Protein AF-A0A438F1E5-F1 (afdb_monomer_lite)

Radius of gyration: 22.54 Å; chains: 1; bounding box: 68×61×65 Å

Sequence (263 aa):
MQFSAGSHSQALAMKLVQLMLSTVSLDIINNEYSSELSMMVAVIAREFAVLHDALKFEALHLLSAILSSKYSAPVHDTLRIMSNDIWSTYVRVGIVAILQNRVAPAEKLQALILAESVISILGERWLLGQMNLPDAKDSVPADRCLLLVLESSRVEVAVLLNELAYLKYETSNNSSSNAEIISLKQRNLAIAFSLVEKTIKLISNVVEDEVGVVLEYLQDAKDHGQKKGDDLLASVRLIGRYAFMVSLPRTSMFLYGFTLNQD

InterPro domains:
  IPR008709 Neurochondrin [PF05536] (2-242)
  IPR008709 Neurochondrin [PTHR13109] (4-242)

Structure (mmCIF, N/CA/C/O backbone):
data_AF-A0A438F1E5-F1
#
_entry.id   AF-A0A438F1E5-F1
#
loop_
_atom_site.group_PDB
_atom_site.id
_atom_site.type_symbol
_atom_site.label_atom_id
_atom_site.label_alt_id
_atom_site.label_comp_id
_atom_site.label_asym_id
_atom_site.label_entity_id
_atom_site.label_seq_id
_atom_site.pdbx_PDB_ins_code
_atom_site.Cartn_x
_atom_site.Cartn_y
_atom_site.Cartn_z
_atom_site.occupancy
_atom_site.B_iso_or_equiv
_atom_site.auth_seq_id
_atom_site.auth_comp_id
_atom_site.auth_asym_id
_atom_site.auth_atom_id
_atom_site.pdbx_PDB_model_num
ATOM 1 N N . MET A 1 1 ? -32.374 -14.721 -16.210 1.00 33.28 1 MET A N 1
ATOM 2 C CA . MET A 1 1 ? -32.575 -13.966 -14.954 1.00 33.28 1 MET A CA 1
ATOM 3 C C . MET A 1 1 ? -31.861 -14.736 -13.843 1.00 33.28 1 MET A C 1
ATOM 5 O O . MET A 1 1 ? -32.452 -15.634 -13.271 1.00 33.28 1 MET A O 1
ATOM 9 N N . GLN A 1 2 ? -30.557 -14.511 -13.643 1.00 36.47 2 GLN A N 1
ATOM 10 C CA . GLN A 1 2 ? -29.749 -15.178 -12.605 1.00 36.47 2 GLN A CA 1
ATOM 11 C C . GLN A 1 2 ? -28.405 -14.432 -12.466 1.00 36.47 2 GLN A C 1
ATOM 13 O O . GLN A 1 2 ? -27.411 -14.805 -13.066 1.00 36.47 2 GLN A O 1
ATOM 18 N N . PHE A 1 3 ? -28.401 -13.319 -11.728 1.00 35.94 3 PHE A N 1
ATOM 19 C CA . PHE A 1 3 ? -27.197 -12.562 -11.342 1.00 35.94 3 PHE A CA 1
ATOM 20 C C . PHE A 1 3 ? -27.459 -11.890 -9.984 1.00 35.94 3 PHE A C 1
ATOM 22 O O . PHE A 1 3 ? -27.692 -10.691 -9.911 1.00 35.94 3 PHE A O 1
ATOM 29 N N . SER A 1 4 ? -27.537 -12.667 -8.898 1.00 49.38 4 SER A N 1
ATOM 30 C CA . SER A 1 4 ? -27.697 -12.086 -7.548 1.00 49.38 4 SER A CA 1
ATOM 31 C C . SER A 1 4 ? -27.099 -12.950 -6.429 1.00 49.38 4 SER A C 1
ATOM 33 O O . SER A 1 4 ? -26.534 -12.410 -5.483 1.00 49.38 4 SER A O 1
ATOM 35 N N . ALA A 1 5 ? -27.097 -14.282 -6.567 1.00 47.28 5 ALA A N 1
ATOM 36 C CA . ALA A 1 5 ? -26.560 -15.171 -5.530 1.00 47.28 5 ALA A CA 1
ATOM 37 C C . ALA A 1 5 ? -25.032 -15.050 -5.325 1.00 47.28 5 ALA A C 1
ATOM 39 O O . ALA A 1 5 ? -24.561 -15.148 -4.195 1.00 47.28 5 ALA A O 1
ATOM 40 N N . GLY A 1 6 ? -24.263 -14.791 -6.392 1.00 59.78 6 GLY A N 1
ATOM 41 C CA . GLY A 1 6 ? -22.797 -14.679 -6.319 1.00 59.78 6 GLY A CA 1
ATOM 42 C C . GLY A 1 6 ? -22.317 -13.469 -5.509 1.00 59.78 6 GLY A C 1
ATOM 43 O O . GLY A 1 6 ? -21.547 -13.631 -4.569 1.00 59.78 6 GLY A O 1
ATOM 44 N N . SER A 1 7 ? -22.851 -12.279 -5.806 1.00 66.06 7 SER 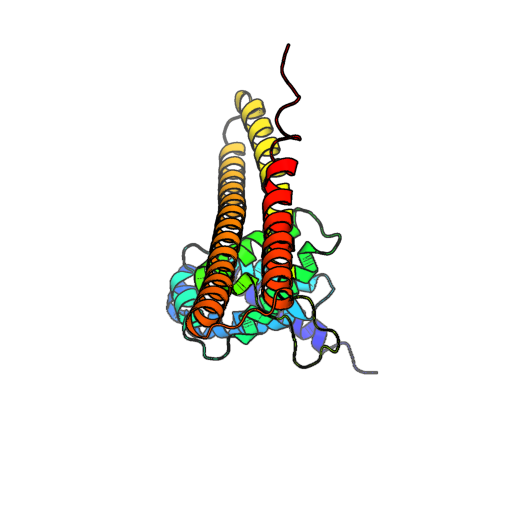A N 1
ATOM 45 C CA . SER A 1 7 ? -22.505 -11.029 -5.107 1.00 66.06 7 SER A CA 1
ATOM 46 C C . SER A 1 7 ? -22.880 -11.071 -3.619 1.00 66.06 7 SER A C 1
ATOM 48 O O . SER A 1 7 ? -22.099 -10.654 -2.765 1.00 66.06 7 SER A O 1
ATOM 50 N N . HIS A 1 8 ? -24.032 -11.661 -3.278 1.00 73.50 8 HIS A N 1
ATOM 51 C CA . HIS A 1 8 ? -24.436 -11.808 -1.879 1.00 73.50 8 HIS A CA 1
ATOM 52 C C . HIS A 1 8 ? -23.539 -12.790 -1.108 1.00 73.50 8 HIS A C 1
ATOM 54 O O . HIS A 1 8 ? -23.138 -12.511 0.020 1.00 73.50 8 HIS A O 1
ATOM 60 N N . SER A 1 9 ? -23.171 -13.916 -1.729 1.00 76.56 9 SER A N 1
ATOM 61 C CA . SER A 1 9 ? -22.261 -14.895 -1.127 1.00 76.56 9 SER A CA 1
ATOM 62 C C . SER A 1 9 ? -20.857 -14.325 -0.898 1.00 76.56 9 SER A C 1
ATOM 64 O O . SER A 1 9 ? -20.238 -14.641 0.116 1.00 76.56 9 SER A O 1
ATOM 66 N N . GLN A 1 10 ? -20.356 -13.481 -1.806 1.00 77.38 10 GLN A N 1
ATOM 67 C CA . GLN A 1 10 ? -19.065 -12.801 -1.652 1.00 77.38 10 GLN A CA 1
ATOM 68 C C . GLN A 1 10 ? -19.085 -11.809 -0.486 1.00 77.38 10 GLN A C 1
ATOM 70 O O . GLN A 1 10 ? -18.182 -11.829 0.349 1.00 77.38 10 GLN A O 1
ATOM 75 N N . ALA A 1 11 ? -20.145 -11.003 -0.376 1.00 78.00 11 ALA A N 1
ATOM 76 C CA . ALA A 1 11 ? -20.317 -10.076 0.740 1.00 78.00 11 ALA A CA 1
ATOM 77 C C . ALA A 1 11 ? -20.373 -10.808 2.093 1.00 78.00 11 ALA A C 1
ATOM 79 O O . ALA A 1 11 ? -19.742 -10.391 3.062 1.00 78.00 11 ALA A O 1
ATOM 80 N N . LEU A 1 12 ? -21.092 -11.934 2.169 1.00 80.56 12 LEU A N 1
ATOM 81 C CA . LEU A 1 12 ? -21.138 -12.759 3.380 1.00 80.56 12 LEU A CA 1
ATOM 82 C C . LEU A 1 12 ? -19.770 -13.359 3.723 1.00 80.56 12 LEU A C 1
ATOM 84 O O . LEU A 1 12 ? -19.395 -13.369 4.894 1.00 80.56 12 LEU A O 1
ATOM 88 N N . ALA A 1 13 ? -19.012 -13.813 2.722 1.00 81.62 13 ALA A N 1
ATOM 89 C CA . ALA A 1 13 ? -17.660 -14.319 2.930 1.00 81.62 13 ALA A CA 1
ATOM 90 C C . ALA A 1 13 ? -16.730 -13.225 3.476 1.00 81.62 13 ALA A C 1
ATOM 92 O O . ALA A 1 13 ? -16.061 -13.458 4.478 1.00 81.62 13 ALA A O 1
ATOM 93 N N . MET A 1 14 ? -16.734 -12.016 2.900 1.00 83.31 14 MET A N 1
ATOM 94 C CA . MET A 1 14 ? -15.928 -10.893 3.408 1.00 83.31 14 MET A CA 1
ATOM 95 C C . MET A 1 14 ? -16.291 -10.535 4.851 1.00 83.31 14 MET A C 1
ATOM 97 O O . MET A 1 14 ? -15.402 -10.376 5.688 1.00 83.31 14 MET A O 1
ATOM 101 N N . LYS A 1 15 ? -17.587 -10.504 5.179 1.00 84.56 15 LYS A N 1
ATOM 102 C CA . LYS A 1 15 ? -18.054 -10.272 6.553 1.00 84.56 15 LYS A CA 1
ATOM 103 C C . LYS A 1 15 ? -17.636 -11.378 7.515 1.00 84.56 15 LYS A C 1
ATOM 105 O O . LYS A 1 15 ? -17.295 -11.081 8.656 1.00 84.56 15 LYS A O 1
ATOM 110 N N . LEU A 1 16 ? -17.627 -12.636 7.073 1.00 82.38 16 LEU A N 1
ATOM 111 C CA . LEU A 1 16 ? -17.130 -13.748 7.881 1.00 82.38 16 LEU A CA 1
ATOM 112 C C . LEU A 1 16 ? -15.632 -13.593 8.157 1.00 82.38 16 LEU A C 1
ATOM 114 O O . LEU A 1 16 ? -15.217 -13.733 9.301 1.00 82.38 16 LEU A O 1
ATOM 118 N N . VAL A 1 17 ? -14.832 -13.241 7.146 1.00 84.06 17 VAL A N 1
ATOM 119 C CA . VAL A 1 17 ? -13.398 -12.968 7.330 1.00 84.06 17 VAL A CA 1
ATOM 120 C C . VAL A 1 17 ? -13.188 -11.816 8.308 1.00 84.06 17 VAL A C 1
ATOM 122 O O . VAL A 1 17 ? -12.406 -11.945 9.245 1.00 84.06 17 VAL A O 1
ATOM 125 N N . GLN A 1 18 ? -13.930 -10.720 8.147 1.00 84.88 18 GLN A N 1
ATOM 126 C CA . GLN A 1 18 ? -13.884 -9.585 9.067 1.00 84.88 18 GLN A CA 1
ATOM 127 C C . GLN A 1 18 ? -14.230 -9.999 10.504 1.00 84.88 18 GLN A C 1
ATOM 129 O O . GLN A 1 18 ? -13.570 -9.563 11.446 1.00 84.88 18 GLN A O 1
ATOM 134 N N . LEU A 1 19 ? -15.239 -10.858 10.673 1.00 82.31 19 LEU A N 1
ATOM 135 C CA . LEU A 1 19 ? -15.628 -11.399 11.972 1.00 82.31 19 LEU A CA 1
ATOM 136 C C . LEU A 1 19 ? -14.527 -12.285 12.566 1.00 82.31 19 LEU A C 1
ATOM 138 O O . LEU A 1 19 ? -14.225 -12.158 13.746 1.00 82.31 19 LEU A O 1
ATOM 142 N N . MET A 1 20 ? -13.890 -13.152 11.777 1.00 82.00 20 M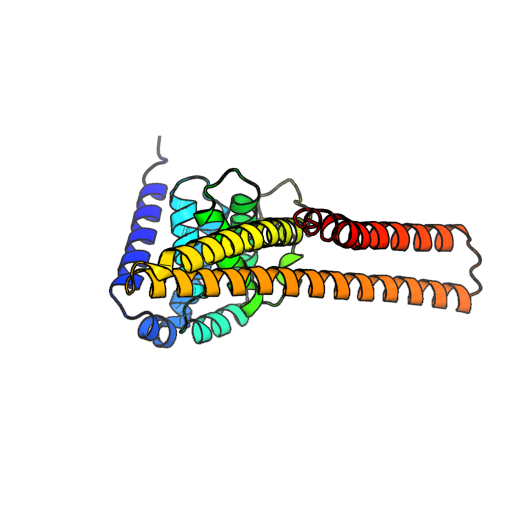ET A N 1
ATOM 143 C CA . MET A 1 20 ? -12.778 -13.975 12.267 1.00 82.00 20 MET A CA 1
ATOM 144 C C . MET A 1 20 ? -11.601 -13.112 12.729 1.00 82.00 20 MET A C 1
ATOM 146 O O . MET A 1 20 ? -11.063 -13.345 13.806 1.00 82.00 20 MET A O 1
ATOM 150 N N . LEU A 1 21 ? -11.246 -12.080 11.958 1.00 80.44 21 LEU A N 1
ATOM 151 C CA . LEU A 1 21 ? -10.150 -11.165 12.293 1.00 80.44 21 LEU A CA 1
ATOM 152 C C . LEU A 1 21 ? -10.444 -10.297 13.527 1.00 80.44 21 LEU A C 1
ATOM 154 O O . LEU A 1 21 ? -9.509 -9.834 14.175 1.00 80.44 21 LEU A O 1
ATOM 158 N N . SER A 1 22 ? -11.719 -10.052 13.846 1.00 80.44 22 SER A N 1
ATOM 159 C CA . SER A 1 22 ? -12.113 -9.282 15.032 1.00 80.44 22 SER A CA 1
ATOM 160 C C . SER A 1 22 ? -12.324 -10.140 16.282 1.00 80.44 22 SER A C 1
ATOM 162 O O . SER A 1 22 ? -12.257 -9.617 17.393 1.00 80.44 22 SER A O 1
ATOM 164 N N . THR A 1 23 ? -12.576 -11.442 16.118 1.00 73.50 23 THR A N 1
ATOM 165 C CA . THR A 1 23 ? -12.886 -12.370 17.220 1.00 73.50 23 THR A CA 1
ATOM 166 C C . THR A 1 23 ? -11.693 -13.210 17.656 1.00 73.50 23 THR A C 1
ATOM 168 O O . THR A 1 23 ? -11.562 -13.515 18.841 1.00 73.50 23 THR A O 1
ATOM 171 N N . VAL A 1 24 ? -10.814 -13.576 16.726 1.00 74.75 24 VAL A N 1
ATOM 172 C CA . VAL A 1 24 ? -9.603 -14.352 16.997 1.00 74.75 24 VAL A CA 1
ATOM 173 C C . VAL A 1 24 ? -8.403 -13.410 16.977 1.00 74.75 24 VAL A C 1
ATOM 175 O O . VAL A 1 24 ? -8.325 -12.498 16.156 1.00 74.75 24 VAL A O 1
ATOM 178 N N . SER A 1 25 ? -7.448 -13.618 17.889 1.00 78.19 25 SER A N 1
ATOM 179 C CA . SER A 1 25 ? -6.226 -12.811 17.922 1.00 78.19 25 SER A CA 1
ATOM 180 C C . SER A 1 25 ? -5.483 -12.916 16.591 1.00 78.19 25 SER A C 1
ATOM 182 O O . SER A 1 25 ? -5.095 -14.008 16.171 1.00 78.19 25 SER A O 1
ATOM 184 N N . LEU A 1 26 ? -5.234 -11.768 15.959 1.00 76.75 26 LEU A N 1
ATOM 185 C CA . LEU A 1 26 ? -4.492 -11.687 14.701 1.00 76.75 26 LEU A CA 1
ATOM 186 C C . LEU A 1 26 ? -3.064 -12.245 14.824 1.00 76.75 26 LEU A C 1
ATOM 188 O O . LEU A 1 26 ? -2.502 -12.704 13.839 1.00 76.75 26 LEU A O 1
ATOM 192 N N . ASP A 1 27 ? -2.503 -12.249 16.035 1.00 79.19 27 ASP A N 1
ATOM 193 C CA . ASP A 1 27 ? -1.227 -12.898 16.356 1.00 79.19 27 ASP A CA 1
ATOM 194 C C . ASP A 1 27 ? -1.295 -14.423 16.172 1.00 79.19 27 ASP A C 1
ATOM 196 O O . ASP A 1 27 ? -0.427 -15.017 15.541 1.00 79.19 27 ASP A O 1
ATOM 200 N N . ILE A 1 28 ? -2.368 -15.056 16.655 1.00 77.62 28 ILE A N 1
ATOM 201 C CA . ILE A 1 28 ? -2.571 -16.506 16.523 1.00 77.62 28 ILE A CA 1
ATOM 202 C C . ILE A 1 28 ? -2.800 -16.855 15.052 1.00 77.62 28 ILE A C 1
ATOM 204 O O . ILE A 1 28 ? -2.144 -17.746 14.522 1.00 77.62 28 ILE A O 1
ATOM 208 N N . ILE A 1 29 ? -3.673 -16.108 14.365 1.00 78.94 29 ILE A N 1
ATOM 209 C CA . ILE A 1 29 ? -3.975 -16.357 12.948 1.00 78.94 29 ILE A CA 1
ATOM 210 C C . ILE A 1 29 ? -2.714 -16.216 12.090 1.00 78.94 29 ILE A C 1
ATOM 212 O O . ILE A 1 29 ? -2.426 -17.095 11.280 1.00 78.94 29 ILE A O 1
ATOM 216 N N . ASN A 1 30 ? -1.956 -15.131 12.265 1.00 78.81 30 ASN A N 1
ATOM 217 C CA . ASN A 1 30 ? -0.788 -14.878 11.431 1.00 78.81 30 ASN A CA 1
ATOM 218 C C . ASN A 1 30 ? 0.339 -15.882 11.670 1.00 78.81 30 ASN A C 1
ATOM 220 O O . ASN A 1 30 ? 1.079 -16.143 10.732 1.00 78.81 30 ASN A O 1
ATOM 224 N N . ASN A 1 31 ? 0.492 -16.427 12.880 1.00 80.88 31 ASN A N 1
ATOM 225 C CA . ASN A 1 31 ? 1.555 -17.390 13.172 1.00 80.88 31 ASN A CA 1
ATOM 226 C C . ASN A 1 31 ? 1.159 -18.833 12.828 1.00 80.88 31 ASN A C 1
ATOM 228 O O . ASN A 1 31 ? 1.967 -19.559 12.255 1.00 80.88 31 ASN A O 1
ATOM 232 N N . GLU A 1 32 ? -0.061 -19.257 13.163 1.00 84.81 32 GLU A N 1
ATOM 233 C CA . GLU A 1 32 ? -0.488 -20.656 13.007 1.00 84.81 32 GLU A CA 1
ATOM 234 C C . GLU A 1 32 ? -1.107 -20.954 11.634 1.00 84.81 32 GLU A C 1
ATOM 236 O O . GLU A 1 32 ? -1.004 -22.080 11.155 1.00 84.81 32 GLU A O 1
ATOM 241 N N . TYR A 1 33 ? -1.712 -19.953 10.986 1.00 85.06 33 TYR A N 1
ATOM 242 C CA . TYR A 1 33 ? -2.490 -20.109 9.748 1.00 85.06 33 TYR A CA 1
ATOM 243 C C . TYR A 1 33 ? -2.024 -19.141 8.647 1.00 85.06 33 TYR A C 1
ATOM 245 O O . TYR A 1 33 ? -2.817 -18.643 7.841 1.00 85.06 33 TYR A O 1
ATOM 253 N N . SER A 1 34 ? -0.723 -18.827 8.617 1.00 86.94 34 SER A N 1
ATOM 254 C CA . SER A 1 34 ? -0.125 -17.873 7.668 1.00 86.94 34 SER A CA 1
ATOM 255 C C . SER A 1 34 ? -0.352 -18.259 6.203 1.00 86.94 34 SER A C 1
ATOM 257 O O . SER A 1 34 ? -0.573 -17.387 5.358 1.00 86.94 34 SER A O 1
ATOM 259 N N . SER A 1 35 ? -0.328 -19.560 5.901 1.00 89.06 35 SER A N 1
ATOM 260 C CA . SER A 1 35 ? -0.551 -20.120 4.565 1.00 89.06 35 SER A CA 1
ATOM 261 C C . SER A 1 35 ? -1.983 -19.888 4.092 1.00 89.06 35 SER A C 1
ATOM 263 O O . SER A 1 35 ? -2.215 -19.309 3.028 1.00 89.06 35 SER A O 1
ATOM 265 N N . GLU A 1 36 ? -2.957 -20.259 4.920 1.00 89.25 36 GLU A N 1
ATOM 266 C CA . GLU A 1 36 ? -4.379 -20.070 4.664 1.00 89.25 36 GLU A CA 1
ATOM 267 C C . GLU A 1 36 ? -4.710 -18.589 4.519 1.00 89.25 36 GLU A C 1
ATOM 269 O O . GLU A 1 36 ? -5.391 -18.194 3.568 1.00 89.25 36 GLU A O 1
ATOM 274 N N . LEU A 1 37 ? -4.163 -17.748 5.400 1.00 88.81 37 LEU A N 1
ATOM 275 C CA . LEU A 1 37 ? -4.378 -16.312 5.324 1.00 88.81 37 LEU A CA 1
ATOM 276 C C . LEU A 1 37 ? -3.753 -15.703 4.062 1.00 88.81 37 LEU A C 1
ATOM 278 O O . LEU A 1 37 ? -4.362 -14.832 3.444 1.00 88.81 37 LEU A O 1
ATOM 282 N N . SER A 1 38 ? -2.592 -16.190 3.615 1.00 91.12 38 SER A N 1
ATOM 283 C CA . SER A 1 38 ? -1.969 -15.756 2.354 1.00 91.12 38 SER A CA 1
ATOM 284 C C . SER A 1 38 ? -2.819 -16.133 1.135 1.00 91.12 38 SER A C 1
ATOM 286 O O . SER A 1 38 ? -2.994 -15.322 0.221 1.00 91.12 38 SER A O 1
ATOM 288 N N . MET A 1 39 ? -3.436 -17.321 1.138 1.00 89.56 39 MET A N 1
ATOM 289 C CA . MET A 1 39 ? -4.410 -17.703 0.106 1.00 89.56 39 MET A CA 1
ATOM 290 C C . MET A 1 39 ? -5.641 -16.790 0.126 1.00 89.56 39 MET A C 1
ATOM 292 O O . MET A 1 39 ? -6.118 -16.366 -0.929 1.00 89.56 39 MET A O 1
ATOM 296 N N . MET A 1 40 ? -6.136 -16.432 1.314 1.00 90.56 40 MET A N 1
ATOM 297 C CA . MET A 1 40 ? -7.241 -15.481 1.453 1.00 90.56 40 MET A CA 1
ATOM 298 C C . MET A 1 40 ? -6.862 -14.094 0.928 1.00 90.56 40 MET A C 1
ATOM 300 O O . MET A 1 40 ? -7.650 -13.503 0.193 1.00 90.56 40 MET A O 1
ATOM 304 N N . VAL A 1 41 ? -5.652 -13.601 1.218 1.00 92.56 41 VAL A N 1
ATOM 305 C CA . VAL A 1 41 ? -5.127 -12.342 0.660 1.00 92.56 41 VAL A CA 1
ATOM 306 C C . VAL A 1 41 ? -5.176 -12.367 -0.866 1.00 92.56 41 VAL A C 1
ATOM 308 O O . VAL A 1 41 ? -5.654 -11.408 -1.467 1.00 92.56 41 VAL A O 1
ATOM 311 N N . ALA A 1 42 ? -4.770 -13.467 -1.507 1.00 92.31 42 ALA A N 1
ATOM 312 C CA . ALA A 1 42 ? -4.822 -13.586 -2.963 1.00 92.31 42 ALA A CA 1
ATOM 313 C C . ALA A 1 42 ? -6.253 -13.505 -3.524 1.00 92.31 42 ALA A C 1
ATOM 315 O O . ALA A 1 42 ? -6.492 -12.851 -4.544 1.00 92.31 42 ALA A O 1
ATOM 316 N N . VAL A 1 43 ? -7.218 -14.134 -2.847 1.00 91.56 43 VAL A N 1
ATOM 317 C CA . VAL A 1 43 ? -8.634 -14.085 -3.239 1.00 91.56 43 VAL A CA 1
ATOM 318 C C . VAL A 1 43 ? -9.214 -12.685 -3.033 1.00 91.56 43 VAL A C 1
ATOM 320 O O . VAL A 1 43 ? -9.842 -12.154 -3.947 1.00 91.56 43 VAL A O 1
ATOM 323 N N . ILE A 1 44 ? -8.972 -12.062 -1.877 1.00 93.56 44 ILE A N 1
ATOM 324 C CA . ILE A 1 44 ? -9.465 -10.713 -1.567 1.00 93.56 44 ILE A CA 1
ATOM 325 C C . ILE A 1 44 ? -8.829 -9.685 -2.510 1.00 93.56 44 ILE A C 1
ATOM 327 O O . ILE A 1 44 ? -9.525 -8.793 -2.982 1.00 93.56 44 ILE A O 1
ATOM 331 N N . ALA A 1 45 ? -7.546 -9.832 -2.852 1.00 94.94 45 ALA A N 1
ATOM 332 C CA . ALA A 1 45 ? -6.865 -8.979 -3.822 1.00 94.94 45 ALA A CA 1
ATOM 333 C C . ALA A 1 45 ? -7.567 -8.996 -5.184 1.00 94.94 45 ALA A C 1
ATOM 335 O O . ALA A 1 45 ? -7.832 -7.935 -5.750 1.00 94.94 45 ALA A O 1
ATOM 336 N N . ARG A 1 46 ? -7.929 -10.183 -5.688 1.00 93.06 46 ARG A N 1
ATOM 337 C CA . ARG A 1 46 ? -8.682 -10.315 -6.943 1.00 93.06 46 ARG A CA 1
ATOM 338 C C . ARG A 1 46 ? -10.015 -9.569 -6.881 1.00 93.06 46 ARG A C 1
ATOM 340 O O . ARG A 1 46 ? -10.319 -8.798 -7.787 1.00 93.06 46 ARG A O 1
ATOM 347 N N . GLU A 1 47 ? -10.789 -9.766 -5.815 1.00 91.31 47 GLU A N 1
ATOM 348 C CA . GLU A 1 47 ? -12.062 -9.054 -5.632 1.00 91.31 47 GLU A CA 1
ATOM 349 C C . GLU A 1 47 ? -11.841 -7.538 -5.536 1.00 91.31 47 GLU A C 1
ATOM 351 O O . GLU A 1 47 ? -12.536 -6.762 -6.187 1.00 91.31 47 GLU A O 1
ATOM 356 N N . PHE A 1 48 ? -10.809 -7.102 -4.812 1.00 94.88 48 PHE A N 1
ATOM 357 C CA . PHE A 1 48 ? -10.433 -5.696 -4.709 1.00 94.88 48 PHE A CA 1
ATOM 358 C C . PHE A 1 48 ? -10.099 -5.074 -6.071 1.00 94.88 48 PHE A C 1
ATOM 360 O O . PHE A 1 48 ? -10.427 -3.911 -6.303 1.00 94.88 48 PHE A O 1
ATOM 367 N N . ALA A 1 49 ? -9.505 -5.822 -7.002 1.00 92.75 49 ALA A N 1
ATOM 368 C CA . ALA A 1 49 ? -9.266 -5.338 -8.359 1.00 92.75 49 ALA A CA 1
ATOM 369 C C . ALA A 1 49 ? -10.567 -5.172 -9.163 1.00 92.75 49 ALA A C 1
ATOM 371 O O . ALA A 1 49 ? -10.741 -4.143 -9.817 1.00 92.75 49 ALA A O 1
ATOM 372 N N . VAL A 1 50 ? -11.474 -6.153 -9.086 1.00 90.00 50 VAL A N 1
ATOM 373 C CA . VAL A 1 50 ? -12.662 -6.276 -9.955 1.00 90.00 50 VAL A CA 1
ATOM 374 C C . VAL A 1 50 ? -13.861 -5.453 -9.471 1.00 90.00 50 VAL A C 1
ATOM 376 O O . VAL A 1 50 ? -14.632 -4.950 -10.284 1.00 90.00 50 VAL A O 1
ATOM 379 N N . LEU A 1 51 ? -14.043 -5.304 -8.158 1.00 89.38 51 LEU A N 1
ATOM 380 C CA . LEU A 1 51 ? -15.209 -4.622 -7.593 1.00 89.38 51 LEU A CA 1
ATOM 381 C C . LEU A 1 51 ? -15.170 -3.108 -7.848 1.00 89.38 51 LEU A C 1
ATOM 383 O O . LEU A 1 51 ? -14.107 -2.484 -7.855 1.00 89.38 51 LEU A O 1
ATOM 387 N N . HIS A 1 52 ? -16.346 -2.500 -8.001 1.00 86.69 52 HIS A N 1
ATOM 388 C CA . HIS A 1 52 ? -16.524 -1.053 -8.200 1.00 86.69 52 HIS A CA 1
ATOM 389 C C . HIS A 1 52 ? -17.581 -0.441 -7.262 1.00 86.69 52 HIS A C 1
ATOM 391 O O . HIS A 1 52 ? -17.997 0.698 -7.459 1.00 86.69 52 HIS A O 1
ATOM 397 N N . ASP A 1 53 ? -18.017 -1.192 -6.252 1.00 88.12 53 ASP A N 1
ATOM 398 C CA . ASP A 1 53 ? -19.040 -0.810 -5.281 1.00 88.12 53 ASP A CA 1
ATOM 399 C C . ASP A 1 53 ? -18.461 -0.723 -3.854 1.00 88.12 53 ASP A C 1
ATOM 401 O O . ASP A 1 53 ? -17.243 -0.691 -3.656 1.00 88.12 53 ASP A O 1
ATOM 405 N N . ALA A 1 54 ? -19.338 -0.676 -2.846 1.00 87.69 54 ALA A N 1
ATOM 406 C CA . ALA A 1 54 ? -18.945 -0.588 -1.442 1.00 87.69 54 ALA A CA 1
ATOM 407 C C . ALA A 1 54 ? -18.043 -1.751 -0.982 1.00 87.69 54 ALA A C 1
ATOM 409 O O . ALA A 1 54 ? -17.173 -1.547 -0.134 1.00 87.69 54 ALA A O 1
ATOM 410 N N . LEU A 1 55 ? -18.190 -2.942 -1.575 1.00 88.75 55 LEU A N 1
ATOM 411 C CA . LEU A 1 55 ? -17.395 -4.119 -1.219 1.00 88.75 55 LEU A CA 1
ATOM 412 C C . LEU A 1 55 ? -15.921 -3.950 -1.611 1.00 88.75 55 LEU A C 1
ATOM 414 O O . LEU A 1 55 ? -15.048 -4.571 -1.008 1.00 88.75 55 LEU A O 1
ATOM 418 N N . LYS A 1 56 ? -15.608 -3.062 -2.566 1.00 93.81 56 LYS A N 1
ATOM 419 C CA . LYS A 1 56 ? -14.218 -2.705 -2.883 1.00 93.81 56 LYS A CA 1
ATOM 420 C C . LYS A 1 56 ? -13.512 -2.088 -1.671 1.00 93.81 56 LYS A C 1
ATOM 422 O O . LYS A 1 56 ? -12.349 -2.399 -1.425 1.00 93.81 56 LYS A O 1
ATOM 427 N N . PHE A 1 57 ? -14.206 -1.235 -0.915 1.00 94.56 57 PHE A N 1
ATOM 428 C CA . PHE A 1 57 ? -13.647 -0.619 0.290 1.00 94.56 57 PHE A CA 1
ATOM 429 C C . PHE A 1 57 ? -13.534 -1.637 1.426 1.00 94.56 57 PHE A C 1
ATOM 431 O O . PHE A 1 57 ? -12.526 -1.656 2.121 1.00 94.56 57 PHE A O 1
ATOM 438 N N . GLU A 1 58 ? -14.496 -2.553 1.572 1.00 92.31 58 GLU A N 1
ATOM 439 C CA . GLU A 1 58 ? -14.371 -3.661 2.532 1.00 92.31 58 GLU A CA 1
ATOM 440 C C . GLU A 1 58 ? -13.133 -4.524 2.234 1.00 92.31 58 GLU A C 1
ATOM 442 O O . GLU A 1 58 ? -12.344 -4.817 3.134 1.00 92.31 58 GLU A O 1
ATOM 447 N N . ALA A 1 59 ? -12.903 -4.858 0.960 1.00 95.12 59 ALA A N 1
ATOM 448 C CA . ALA A 1 59 ? -11.715 -5.588 0.531 1.00 95.12 59 ALA A CA 1
ATOM 449 C C . ALA A 1 59 ? -10.416 -4.804 0.802 1.00 95.12 59 ALA A C 1
ATOM 451 O O . ALA A 1 59 ? -9.450 -5.384 1.298 1.00 95.12 59 ALA A O 1
ATOM 452 N N . LEU A 1 60 ? -10.402 -3.490 0.540 1.00 97.06 60 LEU A N 1
ATOM 453 C CA . LEU A 1 60 ? -9.284 -2.601 0.878 1.00 97.06 60 LEU A CA 1
ATOM 454 C C . LEU A 1 60 ? -8.964 -2.650 2.378 1.00 97.06 60 LEU A C 1
ATOM 456 O O . LEU A 1 60 ? -7.816 -2.876 2.759 1.00 97.06 60 LEU A O 1
ATOM 460 N N . HIS A 1 61 ? -9.977 -2.476 3.228 1.00 95.00 61 HIS A N 1
ATOM 461 C CA . HIS A 1 61 ? -9.811 -2.472 4.681 1.00 95.00 61 HIS A CA 1
ATOM 462 C C . HIS A 1 61 ? -9.301 -3.816 5.204 1.00 95.00 61 HIS A C 1
ATOM 464 O O . HIS A 1 61 ? -8.391 -3.830 6.033 1.00 95.00 61 HIS A O 1
ATOM 470 N N . LEU A 1 62 ? -9.819 -4.935 4.688 1.00 93.94 62 LEU A N 1
ATOM 471 C CA . LEU A 1 62 ? -9.354 -6.279 5.047 1.00 93.94 62 LEU A CA 1
ATOM 472 C C . LEU A 1 62 ? -7.892 -6.509 4.656 1.00 93.94 62 LEU A C 1
ATOM 474 O O . LEU A 1 62 ? -7.102 -6.962 5.485 1.00 93.94 62 LEU A O 1
ATOM 478 N N . LEU A 1 63 ? -7.518 -6.168 3.420 1.00 96.25 63 LEU A N 1
ATOM 479 C CA . LEU A 1 63 ? -6.138 -6.303 2.949 1.00 96.25 63 LEU A CA 1
ATOM 480 C C . LEU A 1 63 ? -5.183 -5.471 3.805 1.00 96.25 63 LEU A C 1
ATOM 482 O O . LEU A 1 63 ? -4.166 -5.986 4.268 1.00 96.25 63 LEU A O 1
ATOM 486 N N . SER A 1 64 ? -5.527 -4.212 4.076 1.00 94.81 64 SER A N 1
ATOM 487 C CA . SER A 1 64 ? -4.711 -3.352 4.928 1.00 94.81 64 SER A CA 1
ATOM 488 C C . SER A 1 64 ? -4.620 -3.875 6.358 1.00 94.81 64 SER A C 1
ATOM 490 O O . SER A 1 64 ? -3.536 -3.856 6.934 1.00 94.81 64 SER A O 1
ATOM 492 N N . ALA A 1 65 ? -5.713 -4.375 6.940 1.00 91.19 65 ALA A N 1
ATOM 493 C CA . ALA A 1 65 ? -5.709 -4.917 8.298 1.00 91.19 65 ALA A CA 1
ATOM 494 C C . ALA A 1 65 ? -4.783 -6.136 8.428 1.00 91.19 65 ALA A C 1
ATOM 496 O O . ALA A 1 65 ? -4.025 -6.234 9.393 1.00 91.19 65 ALA A O 1
ATOM 497 N N . ILE A 1 66 ? -4.804 -7.037 7.441 1.00 91.50 66 ILE A N 1
ATOM 498 C CA . ILE A 1 66 ? -3.949 -8.227 7.425 1.00 91.50 66 ILE A CA 1
ATOM 499 C C . ILE A 1 66 ? -2.480 -7.830 7.216 1.00 91.50 66 ILE A C 1
ATOM 501 O O . ILE A 1 66 ? -1.606 -8.255 7.973 1.00 91.50 66 ILE A O 1
ATOM 505 N N . LEU A 1 67 ? -2.201 -6.997 6.207 1.00 93.69 67 LEU A N 1
ATOM 506 C CA . LEU A 1 67 ? -0.836 -6.752 5.737 1.00 93.69 67 LEU A CA 1
ATOM 507 C C . LEU A 1 67 ? -0.077 -5.668 6.511 1.00 93.69 67 LEU A C 1
ATOM 509 O O . LEU A 1 67 ? 1.148 -5.726 6.528 1.00 93.69 67 LEU A O 1
ATOM 513 N N . SER A 1 68 ? -0.763 -4.725 7.164 1.00 91.38 68 SER A N 1
ATOM 514 C CA . SER A 1 68 ? -0.130 -3.653 7.963 1.00 91.38 68 SER A CA 1
ATOM 515 C C . SER A 1 68 ? -0.093 -3.942 9.475 1.00 91.38 68 SER A C 1
ATOM 517 O O . SER A 1 68 ? 0.316 -3.099 10.288 1.00 91.38 68 SER A O 1
ATOM 519 N N . SER A 1 69 ? -0.547 -5.136 9.866 1.00 87.62 69 SER A N 1
ATOM 520 C CA . SER A 1 69 ? -0.526 -5.614 11.247 1.00 87.62 69 SER A CA 1
ATOM 521 C C . SER A 1 69 ? 0.900 -5.756 11.774 1.00 87.62 69 SER A C 1
ATOM 523 O O . SER A 1 69 ? 1.805 -6.179 11.068 1.00 87.62 69 SER A O 1
ATOM 525 N N . LYS A 1 70 ? 1.094 -5.508 13.073 1.00 85.38 70 LYS A N 1
ATOM 526 C CA . LYS A 1 70 ? 2.383 -5.747 13.748 1.00 85.38 70 LYS A CA 1
ATOM 527 C C . LYS A 1 70 ? 2.818 -7.222 13.754 1.00 85.38 70 LYS A C 1
ATOM 529 O O . LYS A 1 70 ? 3.979 -7.504 14.017 1.00 85.38 70 LYS A O 1
ATOM 534 N N . TYR A 1 71 ? 1.895 -8.142 13.475 1.00 85.00 71 TYR A N 1
ATOM 535 C CA . TYR A 1 71 ? 2.137 -9.586 13.429 1.00 85.00 71 TYR A CA 1
ATOM 536 C C . TYR A 1 71 ? 2.217 -10.125 11.997 1.00 85.00 71 TYR A C 1
ATOM 538 O O . TYR A 1 71 ? 2.104 -11.325 11.796 1.00 85.00 71 TYR A O 1
ATOM 546 N N . SER A 1 72 ? 2.300 -9.272 10.974 1.00 89.00 72 SER A N 1
ATOM 547 C CA . SER A 1 72 ? 2.155 -9.700 9.576 1.00 89.00 72 SER A CA 1
ATOM 548 C C . SER A 1 72 ? 3.373 -10.438 9.008 1.00 89.00 72 SER A C 1
ATOM 550 O O . SER A 1 72 ? 3.281 -10.971 7.906 1.00 89.00 72 SER A O 1
ATOM 552 N N . ALA A 1 73 ? 4.500 -10.489 9.728 1.00 92.12 73 ALA A N 1
ATOM 553 C CA . ALA A 1 73 ? 5.761 -11.038 9.222 1.00 92.12 73 ALA A CA 1
ATOM 554 C C . ALA A 1 73 ? 5.650 -12.470 8.646 1.00 92.12 73 ALA A C 1
ATOM 556 O O . ALA A 1 73 ? 6.090 -12.666 7.513 1.00 92.12 73 ALA A O 1
ATOM 557 N N . PRO A 1 74 ? 4.993 -13.451 9.302 1.00 92.12 74 PRO A N 1
ATOM 558 C CA . PRO A 1 74 ? 4.886 -14.800 8.734 1.00 92.12 74 PRO A CA 1
ATOM 559 C C . PRO A 1 74 ? 4.053 -14.843 7.442 1.00 92.12 74 PRO A C 1
ATOM 561 O O . PRO A 1 74 ? 4.336 -15.612 6.521 1.00 92.12 74 PRO A O 1
ATOM 564 N N . VAL A 1 75 ? 3.029 -13.990 7.352 1.00 91.56 75 VAL A N 1
ATOM 565 C CA . VAL A 1 75 ? 2.190 -13.839 6.154 1.00 91.56 75 VAL A CA 1
ATOM 566 C C . VAL A 1 75 ? 2.997 -13.186 5.034 1.00 91.56 75 VAL A C 1
ATOM 568 O O . VAL A 1 75 ? 2.933 -13.627 3.893 1.00 91.56 75 VAL A O 1
ATOM 571 N N . HIS A 1 76 ? 3.808 -12.171 5.350 1.00 93.38 76 HIS A N 1
ATOM 572 C CA . HIS A 1 76 ? 4.704 -11.520 4.390 1.00 93.38 76 HIS A CA 1
ATOM 573 C C . HIS A 1 76 ? 5.711 -12.505 3.797 1.00 93.38 76 HIS A C 1
ATOM 575 O O . HIS A 1 76 ? 5.892 -12.531 2.580 1.00 93.38 76 HIS A O 1
ATOM 581 N N . ASP A 1 77 ? 6.329 -13.336 4.635 1.00 92.50 77 ASP A N 1
ATOM 582 C CA . ASP A 1 77 ? 7.288 -14.344 4.182 1.00 92.50 77 ASP A CA 1
ATOM 583 C C . ASP A 1 77 ? 6.622 -15.389 3.284 1.00 92.50 77 ASP A C 1
ATOM 585 O O . ASP A 1 77 ? 7.152 -15.734 2.226 1.00 92.50 77 ASP A O 1
ATOM 589 N N . THR A 1 78 ? 5.413 -15.819 3.643 1.00 92.38 78 THR A N 1
ATOM 590 C CA . THR A 1 78 ? 4.628 -16.755 2.831 1.00 92.38 78 THR A CA 1
ATOM 591 C C . THR A 1 78 ? 4.245 -16.148 1.478 1.00 92.38 78 THR A C 1
ATOM 593 O O . THR A 1 78 ? 4.442 -16.777 0.436 1.00 92.38 78 THR A O 1
ATOM 596 N N . LEU A 1 79 ? 3.769 -14.898 1.464 1.00 92.00 79 LEU A N 1
ATOM 597 C CA . LEU A 1 79 ? 3.423 -14.171 0.239 1.00 92.00 79 LEU A CA 1
ATOM 598 C C . LEU A 1 79 ? 4.631 -13.939 -0.677 1.00 92.00 79 LEU A C 1
ATOM 600 O O . LEU A 1 79 ? 4.460 -13.914 -1.895 1.00 92.00 79 LEU A O 1
ATOM 604 N N . ARG A 1 80 ? 5.840 -13.795 -0.117 1.00 91.12 80 ARG A N 1
ATOM 605 C CA . ARG A 1 80 ? 7.085 -13.632 -0.886 1.00 91.12 80 ARG A CA 1
ATOM 606 C C . ARG A 1 80 ? 7.499 -14.916 -1.610 1.00 91.12 80 ARG A C 1
ATOM 608 O O . ARG A 1 80 ? 8.091 -14.845 -2.682 1.00 91.12 80 ARG A O 1
ATOM 615 N N . ILE A 1 81 ? 7.204 -16.078 -1.026 1.00 89.06 81 ILE A N 1
ATOM 616 C CA . ILE A 1 81 ? 7.542 -17.399 -1.589 1.00 89.06 81 ILE A CA 1
ATOM 617 C C . ILE A 1 81 ? 6.448 -17.894 -2.549 1.00 89.06 81 ILE A C 1
ATOM 619 O O . ILE A 1 81 ? 6.689 -18.764 -3.386 1.00 89.06 81 ILE A O 1
ATOM 623 N N . MET A 1 82 ? 5.239 -17.340 -2.448 1.00 83.50 82 MET A N 1
ATOM 624 C CA . MET A 1 82 ? 4.103 -17.717 -3.279 1.00 83.50 82 MET A CA 1
ATOM 625 C C . MET A 1 82 ? 4.427 -17.545 -4.772 1.00 83.50 82 MET A C 1
ATOM 627 O O . MET A 1 82 ? 4.681 -16.446 -5.252 1.00 83.50 82 MET A O 1
ATOM 631 N N . SER A 1 83 ? 4.365 -18.644 -5.527 1.00 60.59 83 SER A N 1
ATOM 632 C CA . SER A 1 83 ? 4.804 -18.720 -6.930 1.00 60.59 83 SER A CA 1
ATOM 633 C C . SER A 1 83 ? 3.943 -17.931 -7.926 1.00 60.59 83 SER A C 1
ATOM 635 O O . SER A 1 83 ? 4.263 -17.890 -9.110 1.00 60.59 83 SER A O 1
ATOM 637 N N . ASN A 1 84 ? 2.825 -17.361 -7.473 1.00 66.88 84 ASN A N 1
ATOM 638 C CA . ASN A 1 84 ? 1.881 -16.619 -8.293 1.00 66.88 84 ASN A CA 1
ATOM 639 C C . ASN A 1 84 ? 1.733 -15.192 -7.745 1.00 66.88 84 ASN A C 1
ATOM 641 O O . ASN A 1 84 ? 0.853 -14.917 -6.928 1.00 66.88 84 ASN A O 1
ATOM 645 N N . ASP A 1 85 ? 2.598 -14.286 -8.198 1.00 73.56 85 ASP A N 1
ATOM 646 C CA . ASP A 1 85 ? 2.631 -12.871 -7.809 1.00 73.56 85 ASP A CA 1
ATOM 647 C C . ASP A 1 85 ? 1.464 -12.047 -8.385 1.00 73.56 85 ASP A C 1
ATOM 649 O O . ASP A 1 85 ? 1.354 -10.849 -8.105 1.00 73.56 85 ASP A O 1
ATOM 653 N N . ILE A 1 86 ? 0.542 -12.679 -9.128 1.00 87.06 86 ILE A N 1
ATOM 654 C CA . ILE A 1 86 ? -0.650 -12.037 -9.702 1.00 87.06 86 ILE A CA 1
ATOM 655 C C . ILE A 1 86 ? -1.487 -11.345 -8.616 1.00 87.06 86 ILE A C 1
ATOM 657 O O . ILE A 1 86 ? -2.079 -10.298 -8.885 1.00 87.06 86 ILE A O 1
ATOM 661 N N . TRP A 1 87 ? -1.503 -11.861 -7.377 1.00 92.38 87 TRP A N 1
ATOM 662 C CA . TRP A 1 87 ? -2.177 -11.191 -6.256 1.00 92.38 87 TRP A CA 1
ATOM 663 C C . TRP A 1 87 ? -1.706 -9.740 -6.096 1.00 92.38 87 TRP A C 1
ATOM 665 O O . TRP A 1 87 ? -2.518 -8.839 -5.896 1.00 92.38 87 TRP A O 1
ATOM 675 N N . SER A 1 88 ? -0.405 -9.496 -6.256 1.00 93.31 88 SER A N 1
ATOM 676 C CA . SER A 1 88 ? 0.193 -8.175 -6.090 1.00 93.31 88 SER A CA 1
ATOM 677 C C . SER A 1 88 ? -0.203 -7.235 -7.229 1.00 93.31 88 SER A C 1
ATOM 679 O O . SER A 1 88 ? -0.402 -6.040 -7.007 1.00 93.31 88 SER A O 1
ATOM 681 N N . THR A 1 89 ? -0.395 -7.773 -8.438 1.00 92.38 89 THR A N 1
ATOM 682 C CA . THR A 1 89 ? -0.931 -7.034 -9.588 1.00 92.38 89 THR A CA 1
ATOM 683 C C . THR A 1 89 ? -2.393 -6.662 -9.360 1.00 92.38 89 THR A C 1
ATOM 685 O O . THR A 1 89 ? -2.770 -5.520 -9.619 1.00 92.38 89 THR A O 1
ATOM 688 N N . TYR A 1 90 ? -3.209 -7.561 -8.800 1.00 94.25 90 TYR A N 1
ATOM 689 C CA . TYR A 1 90 ? -4.582 -7.225 -8.418 1.00 94.25 90 TYR A CA 1
ATOM 690 C C . TYR A 1 90 ? -4.634 -6.110 -7.363 1.00 94.25 90 TYR A C 1
ATOM 692 O O . TYR A 1 90 ? -5.398 -5.155 -7.517 1.00 94.25 90 TYR A O 1
ATOM 700 N N . VAL A 1 91 ? -3.776 -6.169 -6.337 1.00 95.94 91 VAL A N 1
ATOM 701 C CA . VAL A 1 91 ? -3.667 -5.082 -5.349 1.00 95.94 91 VAL A CA 1
ATOM 702 C C . VAL A 1 91 ? -3.268 -3.766 -6.022 1.00 95.94 91 VAL A C 1
ATOM 704 O O . VAL A 1 91 ? -3.888 -2.735 -5.751 1.00 95.94 91 VAL A O 1
ATOM 707 N N . ARG A 1 92 ? -2.305 -3.794 -6.956 1.00 94.88 92 ARG A N 1
ATOM 708 C CA . ARG A 1 92 ? -1.884 -2.612 -7.729 1.00 94.88 92 ARG A CA 1
ATOM 709 C C . ARG A 1 92 ? -3.059 -1.994 -8.491 1.00 94.88 92 ARG A C 1
ATOM 711 O O . ARG A 1 92 ? -3.285 -0.790 -8.388 1.00 94.88 92 ARG A O 1
ATOM 718 N N . VAL A 1 93 ? -3.829 -2.814 -9.210 1.00 93.69 93 VAL A N 1
ATOM 719 C CA . VAL A 1 93 ? -5.017 -2.379 -9.965 1.00 93.69 93 VAL A CA 1
ATOM 720 C C . VAL A 1 93 ? -6.058 -1.748 -9.041 1.00 93.69 93 VAL A C 1
ATOM 722 O O . VAL A 1 93 ? -6.569 -0.666 -9.333 1.00 93.69 93 VAL A O 1
ATOM 725 N N . GLY A 1 94 ? -6.354 -2.389 -7.908 1.00 95.25 94 GLY A N 1
ATOM 726 C CA . GLY A 1 94 ? -7.309 -1.871 -6.934 1.00 95.25 94 GLY A CA 1
ATOM 727 C C . GLY A 1 94 ? -6.872 -0.531 -6.330 1.00 95.25 94 GLY A C 1
ATOM 728 O O . GLY A 1 94 ? -7.668 0.408 -6.307 1.00 95.25 94 GLY A O 1
ATOM 729 N N . ILE A 1 95 ? -5.602 -0.393 -5.926 1.00 96.75 95 ILE A N 1
ATOM 730 C CA . ILE A 1 95 ? -5.042 0.867 -5.403 1.00 96.75 95 ILE A CA 1
ATOM 731 C C . ILE A 1 95 ? -5.140 1.974 -6.449 1.00 96.75 95 ILE A C 1
ATOM 733 O O . ILE A 1 95 ? -5.634 3.061 -6.149 1.00 96.75 95 ILE A O 1
ATOM 737 N N . VAL A 1 96 ? -4.722 1.703 -7.688 1.00 95.12 96 VAL A N 1
ATOM 738 C CA . VAL A 1 96 ? -4.812 2.676 -8.785 1.00 95.12 96 VAL A CA 1
ATOM 739 C C . VAL A 1 96 ? -6.254 3.123 -8.989 1.00 95.12 96 VAL A C 1
ATOM 741 O O . VAL A 1 96 ? -6.502 4.323 -9.102 1.00 95.12 96 VAL A O 1
ATOM 744 N N . ALA A 1 97 ? -7.211 2.192 -8.944 1.00 94.25 97 ALA A N 1
ATOM 745 C CA . ALA A 1 97 ? -8.630 2.507 -9.037 1.00 94.25 97 ALA A CA 1
ATOM 746 C C . ALA A 1 97 ? -9.130 3.417 -7.903 1.00 94.25 97 ALA A C 1
ATOM 748 O O . ALA A 1 97 ? -9.965 4.280 -8.162 1.00 94.25 97 ALA A O 1
ATOM 749 N N . ILE A 1 98 ? -8.628 3.275 -6.676 1.00 96.19 98 ILE A N 1
ATOM 750 C CA . ILE A 1 98 ? -8.996 4.154 -5.554 1.00 96.19 98 ILE A CA 1
ATOM 751 C C . ILE A 1 98 ? -8.356 5.539 -5.709 1.00 96.19 98 ILE A C 1
ATOM 753 O O . ILE A 1 98 ? -9.048 6.557 -5.639 1.00 96.19 98 ILE A O 1
ATOM 757 N N . LEU A 1 99 ? -7.045 5.590 -5.956 1.00 95.88 99 LEU A N 1
ATOM 758 C CA . LEU A 1 99 ? -6.289 6.845 -5.972 1.00 95.88 99 LEU A CA 1
ATOM 759 C C . LEU A 1 99 ? -6.682 7.749 -7.147 1.00 95.88 99 LEU A C 1
ATOM 761 O O . LEU A 1 99 ? -6.783 8.968 -6.970 1.00 95.88 99 LEU A O 1
ATOM 765 N N . GLN A 1 100 ? -6.961 7.165 -8.318 1.00 93.31 100 GLN A N 1
ATOM 766 C CA . GLN A 1 100 ? -7.341 7.922 -9.515 1.00 93.31 100 GLN A CA 1
ATOM 767 C C . GLN A 1 100 ? -8.760 8.500 -9.455 1.00 93.31 100 GLN A C 1
ATOM 769 O O . GLN A 1 100 ? -9.046 9.498 -10.115 1.00 93.31 100 GLN A O 1
ATOM 774 N N . ASN A 1 101 ? -9.655 7.876 -8.687 1.00 92.44 101 ASN A N 1
ATOM 775 C CA . ASN A 1 101 ? -11.057 8.264 -8.624 1.00 92.44 101 ASN A CA 1
ATOM 776 C C . ASN A 1 101 ? -11.326 9.285 -7.509 1.00 92.44 101 ASN A C 1
ATOM 778 O O . ASN A 1 101 ? -10.501 9.564 -6.629 1.00 92.44 101 ASN A O 1
ATOM 782 N N . ARG A 1 102 ? -12.524 9.876 -7.556 1.00 90.56 102 ARG A N 1
ATOM 783 C CA . ARG A 1 102 ? -13.035 10.760 -6.503 1.00 90.56 102 ARG A CA 1
ATOM 784 C C . ARG A 1 102 ? -13.602 9.917 -5.365 1.00 90.56 102 ARG A C 1
ATOM 786 O O . ARG A 1 102 ? -14.789 9.620 -5.334 1.00 90.56 102 ARG A O 1
ATOM 793 N N . VAL A 1 103 ? -12.718 9.523 -4.460 1.00 92.50 103 VAL A N 1
ATOM 794 C CA . VAL A 1 103 ? -13.032 8.755 -3.251 1.00 92.50 103 VAL A CA 1
ATOM 795 C C . VAL A 1 103 ? -12.720 9.613 -2.021 1.00 92.50 103 VAL A C 1
ATOM 797 O O . VAL A 1 103 ? -11.883 10.516 -2.102 1.00 92.50 103 VAL A O 1
ATOM 800 N N . ALA A 1 104 ? -13.401 9.353 -0.901 1.00 93.81 104 ALA A N 1
ATOM 801 C CA . ALA A 1 104 ? -13.148 10.005 0.381 1.00 93.81 104 ALA A CA 1
ATOM 802 C C . ALA A 1 104 ? -11.657 9.929 0.794 1.00 93.81 104 ALA A C 1
ATOM 804 O O . ALA A 1 104 ? -11.021 8.898 0.555 1.00 93.81 104 ALA A O 1
ATOM 805 N N . PRO A 1 105 ? -11.102 10.971 1.450 1.00 93.56 105 PRO A N 1
ATOM 806 C CA . PRO A 1 105 ? -9.686 11.008 1.836 1.00 93.56 105 PRO A CA 1
ATOM 807 C C . PRO A 1 105 ? -9.239 9.811 2.683 1.00 93.56 105 PRO A C 1
ATOM 809 O O . PRO A 1 105 ? -8.184 9.241 2.431 1.00 93.56 105 PRO A O 1
ATOM 812 N N . ALA A 1 106 ? -10.082 9.359 3.619 1.00 94.69 106 ALA A N 1
ATOM 813 C CA . ALA A 1 106 ? -9.780 8.209 4.474 1.00 94.69 106 ALA A CA 1
ATOM 814 C C . ALA A 1 106 ? -9.489 6.926 3.672 1.00 94.69 106 ALA A C 1
ATOM 816 O O . ALA A 1 106 ? -8.554 6.196 3.989 1.00 94.69 106 ALA A O 1
ATOM 817 N N . GLU A 1 107 ? -10.232 6.683 2.591 1.00 96.50 107 GLU A N 1
ATOM 818 C CA . GLU A 1 107 ? -10.024 5.518 1.723 1.00 96.50 107 GLU A CA 1
ATOM 819 C C . GLU A 1 107 ? -8.753 5.657 0.875 1.00 96.50 107 GLU A C 1
ATOM 821 O O . GLU A 1 107 ? -8.059 4.674 0.617 1.00 96.50 107 GLU A O 1
ATOM 826 N N . LYS A 1 108 ? -8.403 6.884 0.461 1.00 96.94 108 LYS A N 1
ATOM 827 C CA . LYS A 1 108 ? -7.131 7.137 -0.232 1.00 96.94 108 LYS A CA 1
ATOM 828 C C . LYS A 1 108 ? -5.946 6.887 0.691 1.00 96.94 108 LYS A C 1
ATOM 830 O O . LYS A 1 108 ? -5.008 6.207 0.284 1.00 96.94 108 LYS A O 1
ATOM 835 N N . LEU A 1 109 ? -6.018 7.358 1.934 1.00 96.94 109 LEU A N 1
ATOM 836 C CA . LEU A 1 109 ? -5.006 7.077 2.946 1.00 96.94 109 LEU A CA 1
ATOM 837 C C . LEU A 1 109 ? -4.882 5.571 3.205 1.00 96.94 109 LEU A C 1
ATOM 839 O O . LEU A 1 109 ? -3.772 5.043 3.250 1.00 96.94 109 LEU A O 1
ATOM 843 N N . GLN A 1 110 ? -6.004 4.855 3.284 1.00 97.50 110 GLN A N 1
ATOM 844 C CA . GLN A 1 110 ? -5.992 3.405 3.458 1.00 97.50 110 GLN A CA 1
ATOM 845 C C . GLN A 1 110 ? -5.333 2.673 2.279 1.00 97.50 110 GLN A C 1
ATOM 847 O O . GLN A 1 110 ? -4.583 1.717 2.488 1.00 97.50 110 GLN A O 1
ATOM 852 N N . ALA A 1 111 ? -5.556 3.140 1.046 1.00 98.19 111 ALA A N 1
ATOM 853 C CA . ALA A 1 111 ? -4.881 2.622 -0.142 1.00 98.19 111 ALA A CA 1
ATOM 854 C C . ALA A 1 111 ? -3.365 2.879 -0.118 1.00 98.19 111 ALA A C 1
ATOM 856 O O . ALA A 1 111 ? -2.600 2.025 -0.565 1.00 98.19 111 ALA A O 1
ATOM 857 N N . LEU A 1 112 ? -2.917 4.007 0.439 1.00 98.25 112 LEU A N 1
ATOM 858 C CA . LEU A 1 112 ? -1.492 4.281 0.642 1.00 98.25 112 LEU A CA 1
ATOM 859 C C . LEU A 1 112 ? -0.875 3.366 1.706 1.00 98.25 112 LEU A C 1
ATOM 861 O O . LEU A 1 112 ? 0.200 2.818 1.478 1.00 98.25 112 LEU A O 1
ATOM 865 N N . ILE A 1 113 ? -1.564 3.127 2.825 1.00 97.38 113 ILE A N 1
ATOM 866 C CA . ILE A 1 113 ? -1.116 2.169 3.851 1.00 97.38 113 ILE A CA 1
ATOM 867 C C . ILE A 1 113 ? -0.965 0.763 3.249 1.00 97.38 113 ILE A C 1
ATOM 869 O O . ILE A 1 113 ? 0.030 0.078 3.501 1.00 97.38 113 ILE A O 1
ATOM 873 N N . LEU A 1 114 ? -1.920 0.349 2.408 1.00 98.19 114 LEU A N 1
ATOM 874 C CA . LEU A 1 114 ? -1.829 -0.918 1.687 1.00 98.19 114 LEU A CA 1
ATOM 875 C C . LEU A 1 114 ? -0.629 -0.942 0.733 1.00 98.19 114 LEU A C 1
ATOM 877 O O . LEU A 1 114 ? 0.118 -1.919 0.721 1.00 98.19 114 LEU A O 1
ATOM 881 N N . ALA A 1 115 ? -0.421 0.129 -0.041 1.00 98.00 115 ALA A N 1
ATOM 882 C CA . ALA A 1 115 ? 0.720 0.248 -0.946 1.00 98.00 115 ALA A CA 1
ATOM 883 C C . ALA A 1 115 ? 2.052 0.114 -0.195 1.00 98.00 115 ALA A C 1
ATOM 885 O O . ALA A 1 115 ? 2.935 -0.613 -0.642 1.00 98.00 115 ALA A O 1
ATOM 886 N N . GLU A 1 116 ? 2.180 0.765 0.963 1.00 97.31 116 GLU A N 1
ATOM 887 C CA . GLU A 1 116 ? 3.378 0.685 1.802 1.00 97.31 116 GLU A CA 1
ATOM 888 C C . GLU A 1 116 ? 3.643 -0.751 2.255 1.00 97.31 116 GLU A C 1
ATOM 890 O O . GLU A 1 116 ? 4.764 -1.240 2.109 1.00 97.31 116 GLU A O 1
ATOM 895 N N . SER A 1 117 ? 2.595 -1.454 2.693 1.00 96.19 117 SER A N 1
ATOM 896 C CA . SER A 1 117 ? 2.704 -2.847 3.132 1.00 96.19 117 SER A CA 1
ATOM 897 C C . SER A 1 117 ? 3.172 -3.758 1.993 1.00 96.19 117 SER A C 1
ATOM 899 O O . SER A 1 117 ? 4.054 -4.589 2.188 1.00 96.19 117 SER A O 1
ATOM 901 N N . VAL A 1 118 ? 2.634 -3.584 0.781 1.00 96.31 118 VAL A N 1
ATOM 902 C CA . VAL A 1 118 ? 3.033 -4.392 -0.384 1.00 96.31 118 VAL A CA 1
ATOM 903 C C . VAL A 1 118 ? 4.466 -4.088 -0.825 1.00 96.31 118 VAL A C 1
ATOM 905 O O . VAL A 1 118 ? 5.217 -5.017 -1.122 1.00 96.31 118 VAL A O 1
ATOM 908 N N . ILE A 1 119 ? 4.884 -2.818 -0.808 1.00 95.12 119 ILE A N 1
ATOM 909 C CA . ILE A 1 119 ? 6.276 -2.433 -1.088 1.00 95.12 119 ILE A CA 1
ATOM 910 C C . ILE A 1 119 ? 7.228 -3.052 -0.060 1.00 95.12 119 ILE A C 1
ATOM 912 O O . ILE A 1 119 ? 8.311 -3.499 -0.422 1.00 95.12 119 ILE A O 1
ATOM 916 N N . SER A 1 120 ? 6.832 -3.135 1.208 1.00 93.94 120 SER A N 1
ATOM 917 C CA . SER A 1 120 ? 7.641 -3.780 2.247 1.00 93.94 120 SER A CA 1
ATOM 918 C C . SER A 1 120 ? 7.774 -5.303 2.053 1.00 93.94 120 SER A C 1
ATOM 920 O O . SER A 1 120 ? 8.752 -5.893 2.509 1.00 93.94 120 SER A O 1
ATOM 922 N N . ILE A 1 121 ? 6.850 -5.942 1.323 1.00 93.75 121 ILE A N 1
ATOM 923 C CA . ILE A 1 121 ? 6.919 -7.373 0.975 1.00 93.75 121 ILE A CA 1
ATOM 924 C C . ILE A 1 121 ? 7.770 -7.609 -0.285 1.00 93.75 121 ILE A C 1
ATOM 926 O O . ILE A 1 121 ? 8.609 -8.515 -0.290 1.00 93.75 121 ILE A O 1
ATOM 930 N N . LEU A 1 122 ? 7.537 -6.819 -1.343 1.00 92.62 122 LEU A N 1
ATOM 931 C CA . LEU A 1 122 ? 8.020 -7.075 -2.713 1.00 92.62 122 LEU A CA 1
ATOM 932 C C . LEU A 1 122 ? 9.108 -6.105 -3.208 1.00 92.62 122 LEU A C 1
ATOM 934 O O . LEU A 1 122 ? 9.681 -6.316 -4.276 1.00 92.62 122 LEU A O 1
ATOM 938 N N . GLY A 1 123 ? 9.402 -5.048 -2.454 1.00 92.81 123 GLY A N 1
ATOM 939 C CA . GLY A 1 123 ? 10.343 -3.992 -2.827 1.00 92.81 123 GLY A CA 1
ATOM 940 C C . GLY A 1 123 ? 9.724 -2.873 -3.672 1.00 92.81 123 GLY A C 1
ATOM 941 O O . GLY A 1 123 ? 8.603 -2.965 -4.175 1.00 92.81 123 GLY A O 1
ATOM 942 N N . GLU A 1 124 ? 10.473 -1.779 -3.846 1.00 91.88 124 GLU A N 1
ATOM 943 C CA . GLU A 1 124 ? 9.969 -0.549 -4.473 1.00 91.88 124 GLU A CA 1
ATOM 944 C C . GLU A 1 124 ? 9.640 -0.741 -5.962 1.00 91.88 124 GLU A C 1
ATOM 946 O O . GLU A 1 124 ? 8.692 -0.143 -6.472 1.00 91.88 124 GLU A O 1
ATOM 951 N N . ARG A 1 125 ? 10.363 -1.638 -6.655 1.00 90.50 125 ARG A N 1
ATOM 952 C CA . ARG A 1 125 ? 10.147 -1.943 -8.084 1.00 90.50 125 ARG A CA 1
ATOM 953 C C . ARG A 1 125 ? 8.732 -2.455 -8.382 1.00 90.50 125 ARG A C 1
ATOM 955 O O . ARG A 1 125 ? 8.283 -2.337 -9.520 1.00 90.50 125 ARG A O 1
ATOM 962 N N . TRP A 1 126 ? 7.992 -2.938 -7.378 1.00 93.12 126 TRP A N 1
ATOM 963 C CA . TRP A 1 126 ? 6.583 -3.314 -7.527 1.00 93.12 126 TRP A CA 1
ATOM 964 C C . TRP A 1 126 ? 5.697 -2.167 -8.049 1.00 93.12 126 TRP A C 1
ATOM 966 O O . TRP A 1 126 ? 4.688 -2.432 -8.707 1.00 93.12 126 TRP A O 1
ATOM 976 N N . LEU A 1 127 ? 6.067 -0.903 -7.824 1.00 91.44 127 LEU A N 1
ATOM 977 C CA . LEU A 1 127 ? 5.323 0.259 -8.323 1.00 91.44 127 LEU A CA 1
ATOM 978 C C . LEU A 1 127 ? 5.368 0.421 -9.855 1.00 91.44 127 LEU A C 1
ATOM 980 O O . LEU A 1 127 ? 4.524 1.131 -10.401 1.00 91.44 127 LEU A O 1
ATOM 984 N N . LEU A 1 128 ? 6.319 -0.234 -10.534 1.00 86.38 128 LEU A N 1
ATOM 985 C CA . LEU A 1 128 ? 6.591 -0.108 -11.976 1.00 86.38 128 LEU A CA 1
ATOM 986 C C . LEU A 1 128 ? 6.039 -1.267 -12.823 1.00 86.38 128 LEU A C 1
ATOM 988 O O . LEU A 1 128 ? 6.478 -1.489 -13.951 1.00 86.38 128 LEU A O 1
ATOM 992 N N . GLY A 1 129 ? 5.105 -2.055 -12.296 1.00 78.50 129 GLY A N 1
ATOM 993 C CA . GLY A 1 129 ? 4.593 -3.219 -13.014 1.00 78.50 129 GLY A CA 1
ATOM 994 C C . GLY A 1 129 ? 3.414 -2.903 -13.937 1.00 78.50 129 GLY A C 1
ATOM 995 O O . GLY A 1 129 ? 2.508 -2.143 -13.585 1.00 78.50 129 GLY A O 1
ATOM 996 N N . GLN A 1 130 ? 3.377 -3.577 -15.091 1.00 76.69 130 GLN A N 1
ATOM 997 C CA . GLN A 1 130 ? 2.205 -3.574 -15.966 1.00 76.69 130 GLN A CA 1
ATOM 998 C C . GLN A 1 130 ? 0.956 -4.025 -15.197 1.00 76.69 130 GLN A C 1
ATOM 1000 O O . GLN A 1 130 ? 1.011 -4.891 -14.324 1.00 76.69 130 GLN A O 1
ATOM 1005 N N . MET A 1 131 ? -0.183 -3.423 -15.529 1.00 70.00 131 MET A N 1
ATOM 1006 C CA . MET A 1 131 ? -1.480 -3.716 -14.907 1.00 70.00 131 MET A CA 1
ATOM 1007 C C . MET A 1 131 ? -2.364 -4.579 -15.811 1.00 70.00 131 MET A C 1
ATOM 1009 O O . MET A 1 131 ? -3.589 -4.529 -15.719 1.00 70.00 131 MET A O 1
ATOM 1013 N N . ASN A 1 132 ? -1.745 -5.357 -16.703 1.00 66.75 132 ASN A N 1
ATOM 1014 C CA . ASN A 1 132 ? -2.456 -6.223 -17.632 1.00 66.75 132 ASN A CA 1
ATOM 1015 C C . ASN A 1 132 ? -3.121 -7.354 -16.844 1.00 66.75 132 ASN A C 1
ATOM 1017 O O . ASN A 1 132 ? -2.468 -8.305 -16.418 1.00 66.75 132 ASN A O 1
ATOM 1021 N N . LEU A 1 133 ? -4.428 -7.230 -16.635 1.00 64.81 133 LEU A N 1
ATOM 1022 C CA . LEU A 1 133 ? -5.256 -8.353 -16.224 1.00 64.81 133 LEU A CA 1
ATOM 1023 C C . LEU A 1 133 ? -5.532 -9.235 -17.451 1.00 64.81 133 LEU A C 1
ATOM 1025 O O . LEU A 1 133 ? -5.589 -8.694 -18.557 1.00 64.81 133 LEU A O 1
ATOM 1029 N N . PRO A 1 134 ? -5.747 -10.554 -17.282 1.00 57.94 134 PRO A N 1
ATOM 1030 C CA . PRO A 1 134 ? -5.969 -11.487 -18.393 1.00 57.94 134 PRO A CA 1
ATOM 1031 C C . PRO A 1 134 ? -7.059 -11.066 -19.400 1.00 57.94 134 PRO A C 1
ATOM 1033 O O . PRO A 1 134 ? -7.015 -11.501 -20.545 1.00 57.94 134 PRO A O 1
ATOM 1036 N N . ASP A 1 135 ? -7.983 -10.183 -18.998 1.00 56.34 135 ASP A N 1
ATOM 1037 C CA . ASP A 1 135 ? -9.136 -9.743 -19.793 1.00 56.34 135 ASP A CA 1
ATOM 1038 C C . ASP A 1 135 ? -9.103 -8.261 -20.250 1.00 56.34 135 ASP A C 1
ATOM 1040 O O . ASP A 1 135 ? -10.057 -7.789 -20.874 1.00 56.34 135 ASP A O 1
ATOM 1044 N N . ALA A 1 136 ? -8.046 -7.487 -19.960 1.00 57.38 136 ALA A N 1
ATOM 1045 C CA . ALA A 1 136 ? -8.014 -6.045 -20.256 1.00 57.38 136 ALA A CA 1
ATOM 1046 C C . ALA A 1 136 ? -7.403 -5.724 -21.639 1.00 57.38 136 ALA A C 1
ATOM 1048 O O . ALA A 1 136 ? -6.271 -6.102 -21.931 1.00 57.38 136 ALA A O 1
ATOM 1049 N N . LYS A 1 137 ? -8.148 -4.991 -22.486 1.00 50.25 137 LYS A N 1
ATOM 1050 C CA . LYS A 1 137 ? -7.746 -4.612 -23.861 1.00 50.25 137 LYS A CA 1
ATOM 1051 C C . LYS A 1 137 ? -6.867 -3.360 -23.966 1.00 50.25 137 LYS A C 1
ATOM 1053 O O . LYS A 1 137 ? -6.231 -3.180 -24.999 1.00 50.25 137 LYS A O 1
ATOM 1058 N N . ASP A 1 138 ? -6.802 -2.540 -22.919 1.00 54.25 138 ASP A N 1
ATOM 1059 C CA . ASP A 1 138 ? -6.016 -1.305 -22.904 1.00 54.25 138 ASP A CA 1
ATOM 1060 C C . ASP A 1 138 ? -4.878 -1.413 -21.887 1.00 54.25 138 ASP A C 1
ATOM 1062 O O . ASP A 1 138 ? -5.105 -1.617 -20.692 1.00 54.25 138 ASP A O 1
ATOM 1066 N N . SER A 1 139 ? -3.637 -1.268 -22.356 1.00 60.78 139 SER A N 1
ATOM 1067 C CA . SER A 1 139 ? -2.466 -1.282 -21.483 1.00 60.78 139 SER A CA 1
ATOM 1068 C C . SER A 1 139 ? -2.368 0.046 -20.730 1.00 60.78 139 SER A C 1
ATOM 1070 O O . SER A 1 139 ? -2.021 1.079 -21.309 1.00 60.78 139 SER A O 1
ATOM 1072 N N . VAL A 1 140 ? -2.658 0.027 -19.430 1.00 67.69 140 VAL A N 1
ATOM 1073 C CA . VAL A 1 140 ? -2.367 1.157 -18.538 1.00 67.69 140 VAL A CA 1
ATOM 1074 C C . VAL A 1 140 ? -0.842 1.333 -18.451 1.00 67.69 140 VAL A C 1
ATOM 1076 O O . VAL A 1 140 ? -0.139 0.327 -18.305 1.00 67.69 140 VAL A O 1
ATOM 1079 N N . PRO A 1 141 ? -0.311 2.572 -18.514 1.00 76.62 141 PRO A N 1
ATOM 1080 C CA . PRO A 1 141 ? 1.121 2.817 -18.356 1.00 76.62 141 PRO A CA 1
ATOM 1081 C C . PRO A 1 141 ? 1.669 2.191 -17.068 1.00 76.62 141 PRO A C 1
ATOM 1083 O O . PRO A 1 141 ? 1.056 2.303 -16.003 1.00 76.62 141 PRO A O 1
ATOM 1086 N N . ALA A 1 142 ? 2.818 1.519 -17.165 1.00 78.25 142 ALA A N 1
ATOM 1087 C CA . ALA A 1 142 ? 3.405 0.755 -16.061 1.00 78.25 142 ALA A CA 1
ATOM 1088 C C . ALA A 1 142 ? 3.828 1.636 -14.867 1.00 78.25 142 ALA A C 1
ATOM 1090 O O . ALA A 1 142 ? 3.877 1.173 -13.732 1.00 78.25 142 ALA A O 1
ATOM 1091 N N . ASP A 1 143 ? 4.065 2.924 -15.108 1.00 79.94 143 ASP A N 1
ATOM 1092 C CA . ASP A 1 143 ? 4.421 3.951 -14.127 1.00 79.94 143 ASP A CA 1
ATOM 1093 C C . ASP A 1 143 ? 3.201 4.612 -13.459 1.00 79.94 143 ASP A C 1
ATOM 1095 O O . ASP A 1 143 ? 3.338 5.374 -12.501 1.00 79.94 143 ASP A O 1
ATOM 1099 N N . ARG A 1 144 ? 1.975 4.320 -13.913 1.00 89.06 144 ARG A N 1
ATOM 1100 C CA . ARG A 1 144 ? 0.766 4.989 -13.410 1.00 89.06 144 ARG A CA 1
ATOM 1101 C C . ARG A 1 144 ? 0.563 4.796 -11.906 1.00 89.06 144 ARG A C 1
ATOM 1103 O O . ARG A 1 144 ? 0.093 5.716 -11.238 1.00 89.06 144 ARG A O 1
ATOM 1110 N N . CYS A 1 145 ? 0.909 3.622 -11.375 1.00 93.12 145 CYS A N 1
ATOM 1111 C CA . CYS A 1 145 ? 0.819 3.348 -9.941 1.00 93.12 145 CYS A CA 1
ATOM 1112 C C . CYS A 1 145 ? 1.810 4.210 -9.153 1.00 93.12 145 CYS A C 1
ATOM 1114 O O . CYS A 1 145 ? 1.393 4.903 -8.226 1.00 93.12 145 CYS A O 1
ATOM 1116 N N . LEU A 1 146 ? 3.076 4.240 -9.582 1.00 92.81 146 LEU A N 1
ATOM 1117 C CA . LEU A 1 146 ? 4.127 5.085 -9.011 1.00 92.81 146 LEU A CA 1
ATOM 1118 C C . LEU A 1 146 ? 3.686 6.551 -8.897 1.00 92.81 146 LEU A C 1
ATOM 1120 O O . LEU A 1 146 ? 3.747 7.135 -7.816 1.00 92.81 146 LEU A O 1
ATOM 1124 N N . LEU A 1 147 ? 3.194 7.130 -9.997 1.00 89.06 147 LEU A N 1
ATOM 1125 C CA . LEU A 1 147 ? 2.787 8.538 -10.041 1.00 89.06 147 LEU A CA 1
ATOM 1126 C C . LEU A 1 147 ? 1.609 8.834 -9.105 1.00 89.06 147 LEU A C 1
ATOM 1128 O O . LEU A 1 147 ? 1.622 9.832 -8.386 1.00 89.06 147 LEU A O 1
ATOM 1132 N N . LEU A 1 148 ? 0.594 7.965 -9.084 1.00 93.94 148 LEU A N 1
ATOM 1133 C CA . LEU A 1 148 ? -0.571 8.146 -8.214 1.00 93.94 148 LEU A CA 1
ATOM 1134 C C . LEU A 1 148 ? -0.212 8.009 -6.732 1.00 93.94 148 LEU A C 1
ATOM 1136 O O . LEU A 1 148 ? -0.739 8.769 -5.917 1.00 93.94 148 LEU A O 1
ATOM 1140 N N . VAL A 1 149 ? 0.671 7.068 -6.387 1.00 95.75 149 VAL A N 1
ATOM 1141 C CA . VAL A 1 149 ? 1.168 6.889 -5.017 1.00 95.75 149 VAL A CA 1
ATOM 1142 C C . VAL A 1 149 ? 1.970 8.113 -4.581 1.00 95.75 149 VAL A C 1
ATOM 1144 O O . VAL A 1 149 ? 1.716 8.620 -3.490 1.00 95.75 149 VAL A O 1
ATOM 1147 N N . LEU A 1 150 ? 2.863 8.640 -5.425 1.00 93.06 150 LEU A N 1
ATOM 1148 C CA . LEU A 1 150 ? 3.641 9.843 -5.114 1.00 93.06 150 LEU A CA 1
ATOM 1149 C C . LEU A 1 150 ? 2.744 11.063 -4.882 1.00 93.06 150 LEU A C 1
ATOM 1151 O O . LEU A 1 150 ? 2.844 11.713 -3.840 1.00 93.06 150 LEU A O 1
ATOM 1155 N N . GLU A 1 151 ? 1.853 11.361 -5.831 1.00 90.25 151 GLU A N 1
ATOM 1156 C CA . GLU A 1 151 ? 0.978 12.534 -5.738 1.00 90.25 151 GLU A CA 1
ATOM 1157 C C . GLU A 1 151 ? 0.038 12.446 -4.538 1.00 90.25 151 GLU A C 1
ATOM 1159 O O . GLU A 1 151 ? -0.102 13.411 -3.786 1.00 90.25 151 GLU A O 1
ATOM 1164 N N . SER A 1 152 ? -0.569 11.278 -4.312 1.00 94.88 152 SER A N 1
ATOM 1165 C CA . SER A 1 152 ? -1.483 11.089 -3.182 1.00 94.88 152 SER A CA 1
ATOM 1166 C C . SER A 1 152 ? -0.738 11.162 -1.848 1.00 94.88 152 SER A C 1
ATOM 1168 O O . SER A 1 152 ? -1.208 11.828 -0.932 1.00 94.88 152 SER A O 1
ATOM 1170 N N . SER A 1 153 ? 0.457 10.565 -1.745 1.00 93.00 153 SER A N 1
ATOM 1171 C CA . SER A 1 153 ? 1.270 10.633 -0.521 1.00 93.00 153 SER A CA 1
ATOM 1172 C C . SER A 1 153 ? 1.691 12.065 -0.198 1.00 93.00 153 SER A C 1
ATOM 1174 O O . SER A 1 153 ? 1.616 12.477 0.956 1.00 93.00 153 SER A O 1
ATOM 1176 N N . ARG A 1 154 ? 2.071 12.863 -1.205 1.00 93.38 154 ARG A N 1
ATOM 1177 C CA . ARG A 1 154 ? 2.416 14.282 -1.021 1.00 93.38 154 ARG A CA 1
ATOM 1178 C C . ARG A 1 154 ? 1.240 15.095 -0.473 1.00 93.38 154 ARG A C 1
ATOM 1180 O O . ARG A 1 154 ? 1.442 15.947 0.391 1.00 93.38 154 ARG A O 1
ATOM 1187 N N . VAL A 1 155 ? 0.028 14.848 -0.975 1.00 93.06 155 VAL A N 1
ATOM 1188 C CA . VAL A 1 155 ? -1.192 15.507 -0.481 1.00 93.06 155 VAL A CA 1
ATOM 1189 C C . VAL A 1 155 ? -1.470 15.109 0.969 1.00 93.06 155 VAL A C 1
ATOM 1191 O O . VAL A 1 155 ? -1.671 15.989 1.803 1.00 93.06 155 VAL A O 1
ATOM 1194 N N . GLU A 1 156 ? -1.409 13.816 1.292 1.00 93.38 156 GLU A N 1
ATOM 1195 C CA . GLU A 1 156 ? -1.653 13.330 2.657 1.00 93.38 156 GLU A CA 1
ATOM 1196 C C . GLU A 1 156 ? -0.614 13.842 3.664 1.00 93.38 156 GLU A C 1
ATOM 1198 O O . GLU A 1 156 ? -0.981 14.201 4.779 1.00 93.38 156 GLU A O 1
ATOM 1203 N N . VAL A 1 157 ? 0.664 13.977 3.278 1.00 90.38 157 VAL A N 1
ATOM 1204 C CA . VAL A 1 157 ? 1.688 14.618 4.126 1.00 90.38 157 VAL A CA 1
ATOM 1205 C C . VAL A 1 157 ? 1.256 16.029 4.530 1.00 90.38 157 VAL A C 1
ATOM 1207 O O . VAL A 1 157 ? 1.306 16.373 5.711 1.00 90.38 157 VAL A O 1
ATOM 1210 N N . ALA A 1 158 ? 0.802 16.844 3.574 1.00 88.69 158 ALA A N 1
ATOM 1211 C CA . ALA A 1 158 ? 0.365 18.209 3.857 1.00 88.69 158 ALA A CA 1
ATOM 1212 C C . ALA A 1 158 ? -0.875 18.241 4.769 1.00 88.69 158 ALA A C 1
ATOM 1214 O O . ALA A 1 158 ? -0.926 19.033 5.711 1.00 88.69 158 ALA A O 1
ATOM 1215 N N . VAL A 1 159 ? -1.853 17.363 4.520 1.00 93.06 159 VAL A N 1
ATOM 1216 C CA . VAL A 1 159 ? -3.069 17.250 5.342 1.00 93.06 159 VAL A CA 1
ATOM 1217 C C . VAL A 1 159 ? -2.720 16.849 6.776 1.00 93.06 159 VAL A C 1
ATOM 1219 O O . VAL A 1 159 ? -3.099 17.548 7.714 1.00 93.06 159 VAL A O 1
ATOM 1222 N N . LEU A 1 160 ? -1.946 15.779 6.958 1.00 91.19 160 LEU A N 1
ATOM 1223 C CA . LEU A 1 160 ? -1.597 15.248 8.276 1.00 91.19 160 LEU A CA 1
ATOM 1224 C C . LEU A 1 160 ? -0.735 16.219 9.090 1.00 91.19 160 LEU A C 1
ATOM 1226 O O . LEU A 1 160 ? -0.933 16.338 10.298 1.00 91.19 160 LEU A O 1
ATOM 1230 N N . LEU A 1 161 ? 0.190 16.946 8.452 1.00 88.81 161 LEU A N 1
ATOM 1231 C CA . LEU A 1 161 ? 0.967 17.994 9.122 1.00 88.81 161 LEU A CA 1
ATOM 1232 C C . LEU A 1 161 ? 0.067 19.120 9.641 1.00 88.81 161 LEU A C 1
ATOM 1234 O O . LEU A 1 161 ? 0.227 19.544 10.787 1.00 88.81 161 LEU A O 1
ATOM 1238 N N . ASN A 1 162 ? -0.900 19.564 8.835 1.00 91.75 162 ASN A N 1
ATOM 1239 C CA . ASN A 1 162 ? -1.851 20.598 9.237 1.00 91.75 162 ASN A CA 1
ATOM 1240 C C . ASN A 1 162 ? -2.747 20.127 10.390 1.00 91.75 162 ASN A C 1
ATOM 1242 O O . ASN A 1 162 ? -2.912 20.844 11.377 1.00 91.75 162 ASN A O 1
ATOM 1246 N N . GLU A 1 163 ? -3.286 18.910 10.307 1.00 92.06 163 GLU A N 1
ATOM 1247 C CA . GLU A 1 163 ? -4.105 18.331 11.376 1.00 92.06 163 GLU A CA 1
ATOM 1248 C C . GLU A 1 163 ? -3.316 18.158 12.680 1.00 92.06 163 GLU A C 1
ATOM 1250 O O . GLU A 1 163 ? -3.828 18.455 13.757 1.00 92.06 163 GLU A O 1
ATOM 1255 N N . LEU A 1 164 ? -2.061 17.706 12.608 1.00 90.06 164 LEU A N 1
ATOM 1256 C CA . LEU A 1 164 ? -1.196 17.571 13.782 1.00 90.06 164 LEU A CA 1
ATOM 1257 C C . LEU A 1 164 ? -0.837 18.929 14.390 1.00 90.06 164 LEU A C 1
ATOM 1259 O O . LEU A 1 164 ? -0.801 19.050 15.615 1.00 90.06 164 LEU A O 1
ATOM 1263 N N . ALA A 1 165 ? -0.592 19.950 13.564 1.00 88.00 165 ALA A N 1
ATOM 1264 C CA . ALA A 1 165 ? -0.357 21.310 14.040 1.00 88.00 165 ALA A CA 1
ATOM 1265 C C . ALA A 1 165 ? -1.584 21.855 14.786 1.00 88.00 165 ALA A C 1
ATOM 1267 O O . ALA A 1 165 ? -1.444 22.387 15.889 1.00 88.00 165 ALA A O 1
ATOM 1268 N N . TYR A 1 166 ? -2.779 21.645 14.229 1.00 88.81 166 TYR A N 1
ATOM 1269 C CA . TYR A 1 166 ? -4.042 22.016 14.859 1.00 88.81 166 TYR A CA 1
ATOM 1270 C C . TYR A 1 166 ? -4.257 21.286 16.191 1.00 88.81 166 TYR A C 1
ATOM 1272 O O . TYR A 1 166 ? -4.471 21.919 17.223 1.00 88.81 166 TYR A O 1
ATOM 1280 N N . LEU A 1 167 ? -4.097 19.960 16.206 1.00 87.25 167 LEU A N 1
ATOM 1281 C CA . LEU A 1 167 ? -4.253 19.159 17.422 1.00 87.25 167 LEU A CA 1
ATOM 1282 C C . LEU A 1 167 ? -3.258 19.557 18.511 1.00 87.25 167 LEU A C 1
ATOM 1284 O O . LEU A 1 167 ? -3.624 19.557 19.683 1.00 87.25 167 LEU A O 1
ATOM 1288 N N . LYS A 1 168 ? -2.019 19.914 18.146 1.00 82.38 168 LYS A N 1
ATOM 1289 C CA . LYS A 1 168 ? -0.990 20.390 19.084 1.00 82.38 168 LYS A CA 1
ATOM 1290 C C . LYS A 1 168 ? -1.338 21.753 19.689 1.00 82.38 168 LYS A C 1
ATOM 1292 O O . LYS A 1 168 ? -1.016 21.999 20.848 1.00 82.38 168 LYS A O 1
ATOM 1297 N N . TYR A 1 169 ? -1.994 22.618 18.921 1.00 81.19 169 TYR A N 1
ATOM 1298 C CA . TYR A 1 169 ? -2.530 23.882 19.420 1.00 81.19 169 TYR A CA 1
ATOM 1299 C C . TYR A 1 169 ? -3.700 23.648 20.392 1.00 81.19 169 TYR A C 1
ATOM 1301 O O . TYR A 1 169 ? -3.722 24.227 21.472 1.00 81.19 169 TYR A O 1
ATOM 1309 N N . GLU A 1 170 ? -4.623 22.737 20.070 1.00 77.56 170 GLU A N 1
ATOM 1310 C CA . GLU A 1 170 ? -5.776 22.426 20.930 1.00 77.56 170 GLU A CA 1
ATOM 1311 C C . GLU A 1 170 ? -5.433 21.611 22.191 1.00 77.56 170 GLU A C 1
ATOM 1313 O O . GLU A 1 170 ? -6.116 21.730 23.211 1.00 77.56 170 GLU A O 1
ATOM 1318 N N . THR A 1 171 ? -4.380 20.782 22.169 1.00 64.88 171 THR A N 1
ATOM 1319 C CA . THR A 1 171 ? -3.978 19.953 23.328 1.00 64.88 171 THR A CA 1
ATOM 1320 C C . THR A 1 171 ? -3.465 20.759 24.516 1.00 64.88 171 THR A C 1
ATOM 1322 O O . THR A 1 171 ? -3.352 20.196 25.604 1.00 64.88 171 THR A O 1
ATOM 1325 N N . SER A 1 172 ? -3.239 22.070 24.373 1.00 59.62 172 SER A N 1
ATOM 1326 C CA . SER A 1 172 ? -3.031 22.939 25.536 1.00 59.62 172 SER A CA 1
ATOM 1327 C C . SER A 1 172 ? -4.270 23.033 26.440 1.00 59.62 172 SER A C 1
ATOM 1329 O O . SER A 1 172 ? -4.145 23.538 27.552 1.00 59.62 172 SER A O 1
ATOM 1331 N N . ASN A 1 173 ? -5.442 22.543 25.995 1.00 61.06 173 ASN A N 1
ATOM 1332 C CA . ASN A 1 173 ? -6.724 22.723 26.680 1.00 61.06 173 ASN A CA 1
ATOM 1333 C C . ASN A 1 173 ? -7.448 21.431 27.147 1.00 61.06 173 ASN A C 1
ATOM 1335 O O . ASN A 1 173 ? -8.384 21.587 27.919 1.00 61.06 173 ASN A O 1
ATOM 1339 N N . ASN A 1 174 ? -7.075 20.193 26.749 1.00 56.94 174 ASN A N 1
ATOM 1340 C CA . ASN A 1 174 ? -7.684 18.912 27.220 1.00 56.94 174 ASN A CA 1
ATOM 1341 C C . ASN A 1 174 ? -6.797 17.668 26.910 1.00 56.94 174 ASN A C 1
ATOM 1343 O O . ASN A 1 174 ? -6.212 17.596 25.830 1.00 56.94 174 ASN A O 1
ATOM 1347 N N . SER A 1 175 ? -6.691 16.674 27.818 1.00 65.12 175 SER A N 1
ATOM 1348 C CA . SER A 1 175 ? -5.441 15.882 27.964 1.00 65.12 175 SER A CA 1
ATOM 1349 C C . SER A 1 175 ? -5.452 14.335 27.850 1.00 65.12 175 SER A C 1
ATOM 1351 O O . SER A 1 175 ? -4.424 13.739 28.160 1.00 65.12 175 SER A O 1
ATOM 1353 N N . SER A 1 176 ? -6.493 13.633 27.369 1.00 59.94 176 SER A N 1
ATOM 1354 C CA . SER A 1 176 ? -6.402 12.150 27.217 1.00 59.94 176 SER A CA 1
ATOM 1355 C C . SER A 1 176 ? -6.776 11.588 25.837 1.00 59.94 176 SER A C 1
ATOM 1357 O O . SER A 1 176 ? -5.940 10.926 25.226 1.00 59.94 176 SER A O 1
ATOM 1359 N N . SER A 1 177 ? -7.954 11.894 25.276 1.00 63.06 177 SER A N 1
ATOM 1360 C CA . SER A 1 177 ? -8.379 11.326 23.974 1.00 63.06 177 SER A CA 1
ATOM 1361 C C .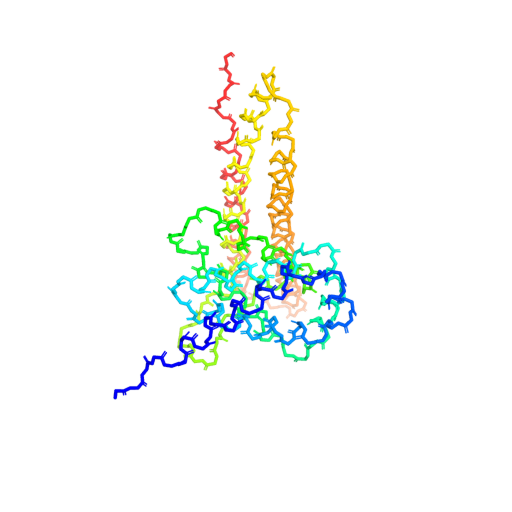 SER A 1 177 ? -7.537 11.796 22.781 1.00 63.06 177 SER A C 1
ATOM 1363 O O . SER A 1 177 ? -7.522 11.161 21.731 1.00 63.06 177 SER A O 1
ATOM 1365 N N . ASN A 1 178 ? -6.824 12.913 22.928 1.00 74.38 178 ASN A N 1
ATOM 1366 C CA . ASN A 1 178 ? -6.027 13.487 21.848 1.00 74.38 178 ASN A CA 1
ATOM 1367 C C . ASN A 1 178 ? -4.722 12.712 21.620 1.00 74.38 178 ASN A C 1
ATOM 1369 O O . ASN A 1 178 ? -4.196 12.731 20.512 1.00 74.38 178 ASN A O 1
ATOM 1373 N N . ALA A 1 179 ? -4.207 12.001 22.630 1.00 81.25 179 ALA A N 1
ATOM 1374 C CA . ALA A 1 179 ? -2.914 11.325 22.540 1.00 81.25 179 ALA A CA 1
ATOM 1375 C C . ALA A 1 179 ? -2.927 10.152 21.542 1.00 81.25 179 ALA A C 1
ATOM 1377 O O . ALA A 1 179 ? -2.022 10.035 20.714 1.00 81.25 179 ALA A O 1
ATOM 1378 N N . GLU A 1 180 ? -3.972 9.320 21.569 1.00 85.00 180 GLU A N 1
ATOM 1379 C CA . GLU A 1 180 ? -4.126 8.188 20.644 1.00 85.00 180 GLU A CA 1
ATOM 1380 C C . GLU A 1 180 ? -4.335 8.660 19.199 1.00 85.00 180 GLU A C 1
ATOM 1382 O O . GLU A 1 180 ? -3.704 8.143 18.276 1.00 85.00 180 GLU A O 1
ATOM 1387 N N . ILE A 1 181 ? -5.152 9.702 19.001 1.00 88.88 181 ILE A N 1
ATOM 1388 C CA . ILE A 1 181 ? -5.396 10.312 17.685 1.00 88.88 181 ILE A CA 1
ATOM 1389 C C . ILE A 1 181 ? -4.103 10.907 17.117 1.00 88.88 181 ILE A C 1
ATOM 1391 O O . ILE A 1 181 ? -3.794 10.704 15.941 1.00 88.88 181 ILE A O 1
ATOM 1395 N N . ILE A 1 182 ? -3.329 11.618 17.944 1.00 89.50 182 ILE A N 1
ATOM 1396 C CA . ILE A 1 182 ? -2.029 12.173 17.550 1.00 89.50 182 ILE A CA 1
ATOM 1397 C C . ILE A 1 182 ? -1.080 11.044 17.143 1.00 89.50 182 ILE A C 1
ATOM 1399 O O . ILE A 1 182 ? -0.470 11.130 16.078 1.00 89.50 182 ILE A O 1
ATOM 1403 N N . SER A 1 183 ? -0.988 9.972 17.935 1.00 90.56 183 SER A N 1
ATOM 1404 C CA . SER A 1 183 ? -0.123 8.829 17.626 1.00 90.56 183 SER A CA 1
ATOM 1405 C C . SER A 1 183 ? -0.513 8.147 16.309 1.00 90.56 183 SER A C 1
ATOM 1407 O O . SER A 1 183 ? 0.351 7.879 15.470 1.00 90.56 183 SER A O 1
ATOM 1409 N N . LEU A 1 184 ? -1.813 7.941 16.069 1.00 91.25 184 LEU A N 1
ATOM 1410 C CA . LEU A 1 184 ? -2.319 7.388 14.812 1.00 91.25 184 LEU A CA 1
ATOM 1411 C C . LEU A 1 184 ? -1.955 8.283 13.616 1.00 91.25 184 LEU A C 1
ATOM 1413 O O . LEU A 1 184 ? -1.428 7.798 12.615 1.00 91.25 184 LEU A O 1
ATOM 1417 N N . LYS A 1 185 ? -2.187 9.597 13.722 1.00 93.44 185 LYS A N 1
ATOM 1418 C CA . LYS A 1 185 ? -1.858 10.556 12.656 1.00 93.44 185 LYS A CA 1
ATOM 1419 C C . LYS A 1 185 ? -0.351 10.649 12.408 1.00 93.44 185 LYS A C 1
ATOM 1421 O O . LYS A 1 185 ? 0.062 10.729 11.256 1.00 93.44 185 LYS A O 1
ATOM 1426 N N . GLN A 1 186 ? 0.478 10.563 13.450 1.00 93.69 186 GLN A N 1
ATOM 1427 C CA . GLN A 1 186 ? 1.938 10.492 13.320 1.00 93.69 186 GLN A CA 1
ATOM 1428 C C . GLN A 1 186 ? 2.391 9.223 12.594 1.00 93.69 186 GLN A C 1
ATOM 1430 O O . GLN A 1 186 ? 3.249 9.301 11.715 1.00 93.69 186 GLN A O 1
ATOM 1435 N N . ARG A 1 187 ? 1.798 8.065 12.910 1.00 94.38 187 ARG A N 1
ATOM 1436 C CA . ARG A 1 187 ? 2.071 6.815 12.187 1.00 94.38 187 ARG A CA 1
ATOM 1437 C C . ARG A 1 187 ? 1.712 6.947 10.707 1.00 94.38 187 ARG A C 1
ATOM 1439 O O . ARG A 1 187 ? 2.520 6.592 9.854 1.00 94.38 187 ARG A O 1
ATOM 1446 N N . ASN A 1 188 ? 0.535 7.486 10.403 1.00 95.25 188 ASN A N 1
ATOM 1447 C CA . ASN A 1 188 ? 0.093 7.689 9.022 1.00 95.25 188 ASN A CA 1
ATOM 1448 C C . ASN A 1 188 ? 1.003 8.673 8.272 1.00 95.25 188 ASN A C 1
ATOM 1450 O O . ASN A 1 188 ? 1.327 8.449 7.108 1.00 95.25 188 ASN A O 1
ATOM 1454 N N . LEU A 1 189 ? 1.483 9.716 8.955 1.00 94.62 189 LEU A N 1
ATOM 1455 C CA . LEU A 1 189 ? 2.430 10.674 8.390 1.00 94.62 189 LEU A CA 1
ATOM 1456 C C . LEU A 1 189 ? 3.773 10.007 8.069 1.00 94.62 189 LEU A C 1
ATOM 1458 O O . LEU A 1 189 ? 4.320 10.225 6.991 1.00 94.62 189 LEU A O 1
ATOM 1462 N N . ALA A 1 190 ? 4.283 9.165 8.971 1.00 95.06 190 ALA A N 1
ATOM 1463 C CA . ALA A 1 190 ? 5.511 8.406 8.743 1.00 95.06 190 ALA A CA 1
ATOM 1464 C C . ALA A 1 190 ? 5.385 7.455 7.539 1.00 95.06 190 ALA A C 1
ATOM 1466 O O . ALA A 1 190 ? 6.303 7.374 6.724 1.00 95.06 190 ALA A O 1
ATOM 1467 N N . ILE A 1 191 ? 4.233 6.793 7.384 1.00 95.12 191 ILE A N 1
ATOM 1468 C CA . ILE A 1 191 ? 3.922 5.952 6.217 1.00 95.12 191 ILE A CA 1
ATOM 1469 C C . ILE A 1 191 ? 3.947 6.784 4.928 1.00 95.12 191 ILE A C 1
ATOM 1471 O O . ILE A 1 191 ? 4.629 6.412 3.973 1.00 95.12 191 ILE A O 1
ATOM 1475 N N . ALA A 1 192 ? 3.258 7.929 4.903 1.00 92.94 192 ALA A N 1
ATOM 1476 C CA . ALA A 1 192 ? 3.206 8.790 3.724 1.00 92.94 192 ALA A CA 1
ATOM 1477 C C . ALA A 1 192 ? 4.596 9.331 3.339 1.00 92.94 192 ALA A C 1
ATOM 1479 O O . ALA A 1 192 ? 4.962 9.304 2.163 1.00 92.94 192 ALA A O 1
ATOM 1480 N N . PHE A 1 193 ? 5.414 9.743 4.315 1.00 92.31 193 PHE A N 1
ATOM 1481 C CA . PHE A 1 193 ? 6.808 10.123 4.064 1.00 92.31 193 PHE A CA 1
ATOM 1482 C C . PHE A 1 193 ? 7.643 8.961 3.525 1.00 92.31 193 PHE A C 1
ATOM 1484 O O . PHE A 1 193 ? 8.368 9.145 2.549 1.00 92.31 193 PHE A O 1
ATOM 1491 N N . SER A 1 194 ? 7.510 7.765 4.107 1.00 96.19 194 SER A N 1
ATOM 1492 C CA . SER A 1 194 ? 8.228 6.575 3.641 1.00 96.19 194 SER A CA 1
ATOM 1493 C C . SER A 1 194 ? 7.893 6.246 2.185 1.00 96.19 194 SER A C 1
ATOM 1495 O O . SER A 1 194 ? 8.785 5.914 1.408 1.00 96.19 194 SER A O 1
ATOM 1497 N N . LEU A 1 195 ? 6.627 6.385 1.781 1.00 95.50 195 LEU A N 1
ATOM 1498 C CA . LEU A 1 195 ? 6.205 6.195 0.392 1.00 95.50 195 LEU A CA 1
ATOM 1499 C C . LEU A 1 195 ? 6.827 7.221 -0.556 1.00 95.50 195 LEU A C 1
ATOM 1501 O O . LEU A 1 195 ? 7.296 6.843 -1.632 1.00 95.50 195 LEU A O 1
ATOM 1505 N N . VAL A 1 196 ? 6.860 8.500 -0.165 1.00 91.00 196 VAL A N 1
ATOM 1506 C CA . VAL A 1 196 ? 7.526 9.557 -0.944 1.00 91.00 196 VAL A CA 1
ATOM 1507 C C . VAL A 1 196 ? 9.011 9.234 -1.106 1.00 91.00 196 VAL A C 1
ATOM 1509 O O . VAL A 1 196 ? 9.520 9.250 -2.224 1.00 91.00 196 VAL A O 1
ATOM 1512 N N . GLU A 1 197 ? 9.692 8.874 -0.021 1.00 88.75 197 GLU A N 1
ATOM 1513 C CA . GLU A 1 197 ? 11.114 8.527 -0.030 1.00 88.75 197 GLU A CA 1
ATOM 1514 C C . GLU A 1 197 ? 11.407 7.312 -0.922 1.00 88.75 197 GLU A C 1
ATOM 1516 O O . GLU A 1 197 ? 12.243 7.396 -1.824 1.00 88.75 197 GLU A O 1
ATOM 1521 N N . LYS A 1 198 ? 10.679 6.204 -0.731 1.00 92.00 198 LYS A N 1
ATOM 1522 C CA . LYS A 1 198 ? 10.808 4.974 -1.533 1.00 92.00 198 LYS A CA 1
ATOM 1523 C C . LYS A 1 198 ? 10.554 5.240 -3.019 1.00 92.00 198 LYS A C 1
ATOM 1525 O O . LYS A 1 198 ? 11.269 4.713 -3.869 1.00 92.00 198 LYS A O 1
ATOM 1530 N N . THR A 1 199 ? 9.580 6.093 -3.338 1.00 86.56 199 THR A N 1
ATOM 1531 C CA . THR A 1 199 ? 9.275 6.490 -4.720 1.00 86.56 199 THR A CA 1
ATOM 1532 C C . THR A 1 199 ? 10.404 7.321 -5.328 1.00 86.56 199 THR A C 1
ATOM 1534 O O . THR A 1 199 ? 10.841 7.028 -6.439 1.00 86.56 199 THR A O 1
ATOM 1537 N N . ILE A 1 200 ? 10.921 8.321 -4.607 1.00 82.06 200 ILE A N 1
ATOM 1538 C CA . ILE A 1 200 ? 12.054 9.137 -5.069 1.00 82.06 200 ILE A CA 1
ATOM 1539 C C . ILE A 1 200 ? 13.283 8.255 -5.296 1.00 82.06 200 ILE A C 1
ATOM 1541 O O . ILE A 1 200 ? 13.900 8.342 -6.354 1.00 82.06 200 ILE A O 1
ATOM 1545 N N . LYS A 1 201 ? 13.597 7.364 -4.350 1.00 87.62 201 LYS A N 1
ATOM 1546 C CA . LYS A 1 201 ? 14.698 6.401 -4.463 1.00 87.62 201 LYS A CA 1
ATOM 1547 C C . LYS A 1 201 ? 14.549 5.515 -5.701 1.00 87.62 201 LYS A C 1
ATOM 1549 O O . LYS A 1 201 ? 15.513 5.328 -6.435 1.00 87.62 201 LYS A O 1
ATOM 1554 N N . LEU A 1 202 ? 13.347 4.998 -5.961 1.00 87.12 202 LEU A N 1
ATOM 1555 C CA . LEU A 1 202 ? 13.087 4.190 -7.151 1.00 87.12 202 LEU A CA 1
ATOM 1556 C C . LEU A 1 202 ? 13.312 4.985 -8.441 1.00 87.12 202 LEU A C 1
ATOM 1558 O O . LEU A 1 202 ? 13.967 4.480 -9.347 1.00 87.12 202 LEU A O 1
ATOM 1562 N N . ILE A 1 203 ? 12.800 6.216 -8.515 1.00 80.12 203 ILE A N 1
ATOM 1563 C CA . ILE A 1 203 ? 12.988 7.093 -9.678 1.00 80.12 203 ILE A CA 1
ATOM 1564 C C . ILE A 1 203 ? 14.477 7.368 -9.896 1.00 80.12 203 ILE A C 1
ATOM 1566 O O . ILE A 1 203 ? 14.953 7.245 -11.020 1.00 80.12 203 ILE A O 1
ATOM 1570 N N . SER A 1 204 ? 15.220 7.692 -8.836 1.00 78.00 204 SER A N 1
ATOM 1571 C CA . SER A 1 204 ? 16.666 7.911 -8.913 1.00 78.00 204 SER A CA 1
ATOM 1572 C C . SER A 1 204 ? 17.402 6.690 -9.462 1.00 78.00 204 SER A C 1
ATOM 1574 O O . SER A 1 204 ? 18.179 6.840 -10.398 1.00 78.00 204 SER A O 1
ATOM 1576 N N . ASN A 1 205 ? 17.092 5.491 -8.963 1.00 82.88 205 ASN A N 1
ATOM 1577 C CA . ASN A 1 205 ? 17.720 4.256 -9.438 1.00 82.88 205 ASN A CA 1
ATOM 1578 C C . ASN A 1 205 ? 17.404 3.972 -10.915 1.00 82.88 205 ASN A C 1
ATOM 1580 O O . ASN A 1 205 ? 18.295 3.607 -11.669 1.00 82.88 205 ASN A O 1
ATOM 1584 N N . VAL A 1 206 ? 16.150 4.157 -11.348 1.00 78.31 206 VAL A N 1
ATOM 1585 C CA . VAL A 1 206 ? 15.767 3.951 -12.758 1.00 78.31 206 VAL A CA 1
ATOM 1586 C C . VAL A 1 206 ? 16.494 4.933 -13.675 1.00 78.31 206 VAL A C 1
ATOM 1588 O O . VAL A 1 206 ? 16.961 4.548 -14.741 1.00 78.31 206 VAL A O 1
ATOM 1591 N N . VAL A 1 207 ? 16.623 6.192 -13.254 1.00 74.44 207 VAL A N 1
ATOM 1592 C CA . VAL A 1 207 ? 17.341 7.215 -14.022 1.00 74.44 207 VAL A CA 1
ATOM 1593 C C . VAL A 1 207 ? 18.834 6.892 -14.108 1.00 74.44 207 VAL A C 1
ATOM 1595 O O . VAL A 1 207 ? 19.423 7.058 -15.171 1.00 74.44 207 VAL A O 1
ATOM 1598 N N . GLU A 1 208 ? 19.449 6.416 -13.024 1.00 74.81 208 GLU A N 1
ATOM 1599 C CA . GLU A 1 208 ? 20.846 5.962 -13.036 1.00 74.81 208 GLU A CA 1
ATOM 1600 C C . GLU A 1 208 ? 21.051 4.759 -13.969 1.00 74.81 208 GLU A C 1
ATOM 1602 O O . GLU A 1 208 ? 21.970 4.793 -14.790 1.00 74.81 208 GLU A O 1
ATOM 1607 N N . ASP A 1 209 ? 20.166 3.755 -13.907 1.00 75.50 209 ASP A N 1
ATOM 1608 C CA . ASP A 1 209 ? 20.186 2.571 -14.779 1.00 75.50 209 ASP A CA 1
ATOM 1609 C C . ASP A 1 209 ? 20.107 2.989 -16.268 1.00 75.50 209 ASP A C 1
ATOM 1611 O O . ASP A 1 209 ? 20.921 2.567 -17.092 1.00 75.50 209 ASP A O 1
ATOM 1615 N N . GLU A 1 210 ? 19.167 3.870 -16.628 1.00 68.94 210 GLU A N 1
ATOM 1616 C CA . GLU A 1 210 ? 18.987 4.334 -18.011 1.00 68.94 210 GLU A CA 1
ATOM 1617 C C . GLU A 1 210 ? 20.144 5.209 -18.512 1.00 68.94 210 GLU A C 1
ATOM 1619 O O . GLU A 1 210 ? 20.578 5.069 -19.659 1.00 68.94 210 GLU A O 1
ATOM 1624 N N . VAL A 1 211 ? 20.677 6.100 -17.668 1.00 68.06 211 VAL A N 1
ATOM 1625 C CA . VAL A 1 211 ? 21.867 6.894 -18.008 1.00 68.06 211 VAL A CA 1
ATOM 1626 C C . VAL A 1 211 ? 23.071 5.976 -18.221 1.00 68.06 211 VAL A C 1
ATOM 1628 O O . VAL A 1 211 ? 23.830 6.202 -19.163 1.00 68.06 211 VAL A O 1
ATOM 1631 N N . GLY A 1 212 ? 23.220 4.924 -17.411 1.00 71.44 212 GLY A N 1
ATOM 1632 C CA . GLY A 1 212 ? 24.245 3.895 -17.584 1.00 71.44 212 GLY A CA 1
ATOM 1633 C C . GLY A 1 212 ? 24.176 3.228 -18.959 1.00 71.44 212 GLY A C 1
ATOM 1634 O O . GLY A 1 212 ? 25.167 3.235 -19.686 1.00 71.44 212 GLY A O 1
ATOM 1635 N N . VAL A 1 213 ? 22.993 2.757 -19.366 1.00 67.38 213 VAL A N 1
ATOM 1636 C CA . VAL A 1 213 ? 22.778 2.131 -20.688 1.00 67.38 213 VAL A CA 1
ATOM 1637 C C . VAL A 1 213 ? 23.111 3.092 -21.831 1.00 67.38 213 VAL A C 1
ATOM 1639 O O . VAL A 1 213 ? 23.739 2.704 -22.818 1.00 67.38 213 VAL A O 1
ATOM 1642 N N . VAL A 1 214 ? 22.724 4.365 -21.710 1.00 66.00 214 VAL A N 1
ATOM 1643 C CA . VAL A 1 214 ? 23.060 5.372 -22.726 1.00 66.00 214 VAL A CA 1
ATOM 1644 C C . VAL A 1 214 ? 24.570 5.619 -22.778 1.00 66.00 214 VAL A C 1
ATOM 1646 O O . VAL A 1 214 ? 25.127 5.733 -23.867 1.00 66.00 214 VAL A O 1
ATOM 1649 N N . LEU A 1 215 ? 25.258 5.674 -21.635 1.00 68.62 215 LEU A N 1
ATOM 1650 C CA . LEU A 1 215 ? 26.715 5.829 -21.594 1.00 68.62 215 LEU A CA 1
ATOM 1651 C C . LEU A 1 215 ? 27.444 4.623 -22.199 1.00 68.62 215 LEU A C 1
ATOM 1653 O O . LEU A 1 215 ? 28.396 4.824 -22.953 1.00 68.62 215 LEU A O 1
ATOM 1657 N N . GLU A 1 216 ? 26.989 3.398 -21.926 1.00 72.75 216 GLU A N 1
ATOM 1658 C CA . GLU A 1 216 ? 27.522 2.177 -22.542 1.00 72.75 216 GLU A CA 1
ATOM 1659 C C . GLU A 1 216 ? 27.346 2.193 -24.061 1.00 72.75 216 GLU A C 1
ATOM 1661 O O . GLU A 1 216 ? 28.307 1.959 -24.791 1.00 72.75 216 GLU A O 1
ATOM 1666 N N . TYR A 1 217 ? 26.159 2.564 -24.549 1.00 65.81 217 TYR A N 1
ATOM 1667 C CA . TYR A 1 217 ? 25.898 2.708 -25.981 1.00 65.81 217 TYR A CA 1
ATOM 1668 C C . TYR A 1 217 ? 26.822 3.746 -26.638 1.00 65.81 217 TYR A C 1
ATOM 1670 O O . TYR A 1 217 ? 27.371 3.517 -27.716 1.00 65.81 217 TYR A O 1
ATOM 1678 N N . LEU A 1 218 ? 27.038 4.891 -25.983 1.00 64.94 218 LEU A N 1
ATOM 1679 C CA . LEU A 1 218 ? 27.948 5.926 -26.481 1.00 64.94 218 LEU A CA 1
ATOM 1680 C C . LEU A 1 218 ? 29.412 5.465 -26.484 1.00 64.94 218 LEU A C 1
ATOM 1682 O O . LEU A 1 218 ? 30.166 5.834 -27.389 1.00 64.94 218 LEU A O 1
ATOM 1686 N N . GLN A 1 219 ? 29.817 4.671 -25.493 1.00 72.25 219 GLN A N 1
ATOM 1687 C CA . GLN A 1 219 ? 31.160 4.107 -25.411 1.00 72.25 219 GLN A CA 1
ATOM 1688 C C . GLN A 1 219 ? 31.379 3.029 -26.485 1.00 72.25 219 GLN A C 1
ATOM 1690 O O . GLN A 1 219 ? 32.396 3.071 -27.172 1.00 72.25 219 GLN A O 1
ATOM 1695 N N . ASP A 1 220 ? 30.398 2.158 -26.727 1.00 71.62 220 ASP A N 1
ATOM 1696 C CA . ASP A 1 220 ? 30.426 1.170 -27.813 1.00 71.62 220 ASP A CA 1
ATOM 1697 C C . ASP A 1 220 ? 30.498 1.834 -29.199 1.00 71.62 220 ASP A C 1
ATOM 1699 O O . ASP A 1 220 ? 31.339 1.483 -30.032 1.00 71.62 220 ASP A O 1
ATOM 1703 N N . ALA A 1 221 ? 29.687 2.873 -29.429 1.00 66.19 221 ALA A N 1
ATOM 1704 C CA . ALA A 1 221 ? 29.715 3.647 -30.667 1.00 66.19 221 ALA A CA 1
ATOM 1705 C C . ALA A 1 221 ? 31.077 4.330 -30.893 1.00 66.19 221 ALA A C 1
ATOM 1707 O O . ALA A 1 221 ? 31.574 4.382 -32.025 1.00 66.19 221 ALA A O 1
ATOM 1708 N N . LYS A 1 222 ? 31.701 4.826 -29.817 1.00 65.50 222 LYS A N 1
ATOM 1709 C CA . LYS A 1 222 ? 33.052 5.400 -29.841 1.00 65.50 222 LYS A CA 1
ATOM 1710 C C . LYS A 1 222 ? 34.108 4.343 -30.178 1.00 65.50 222 LYS A C 1
ATOM 1712 O O . LYS A 1 222 ? 34.947 4.611 -31.039 1.00 65.50 222 LYS A O 1
ATOM 1717 N N . ASP A 1 223 ? 34.057 3.172 -29.549 1.00 78.81 223 ASP A N 1
ATOM 1718 C CA . ASP A 1 223 ? 35.051 2.103 -29.720 1.00 78.81 223 ASP A CA 1
ATOM 1719 C C . ASP A 1 223 ? 34.991 1.469 -31.121 1.00 78.81 223 ASP A C 1
ATOM 1721 O O . ASP A 1 223 ? 36.022 1.099 -31.684 1.00 78.81 223 ASP A O 1
ATOM 1725 N N . HIS A 1 224 ? 33.811 1.458 -31.747 1.00 79.12 224 HIS A N 1
ATOM 1726 C CA . HIS A 1 224 ? 33.604 0.975 -33.117 1.00 79.12 224 HIS A CA 1
ATOM 1727 C C . HIS A 1 224 ? 33.676 2.074 -34.192 1.00 79.12 224 HIS A C 1
ATOM 1729 O O . HIS A 1 224 ? 33.405 1.818 -35.368 1.00 79.12 224 HIS A O 1
ATOM 1735 N N . GLY A 1 225 ? 34.036 3.310 -33.822 1.00 67.88 225 GLY A N 1
ATOM 1736 C CA . GLY A 1 225 ? 34.191 4.426 -34.759 1.00 67.88 225 GLY A CA 1
ATOM 1737 C C . GLY A 1 225 ? 32.900 4.838 -35.482 1.00 67.88 225 GLY A C 1
ATOM 1738 O O . GLY A 1 225 ? 32.970 5.453 -36.552 1.00 67.88 225 GLY A O 1
ATOM 1739 N N . GLN A 1 226 ? 31.725 4.519 -34.926 1.00 64.25 226 GLN A N 1
ATOM 1740 C CA . GLN A 1 226 ? 30.435 4.896 -35.501 1.00 64.25 226 GLN A CA 1
ATOM 1741 C C . GLN A 1 226 ? 30.168 6.392 -35.268 1.00 64.25 226 GLN A C 1
ATOM 1743 O O . GLN A 1 226 ? 30.001 6.855 -34.146 1.00 64.25 226 GLN A O 1
ATOM 1748 N N . LYS A 1 227 ? 30.127 7.179 -36.352 1.00 61.59 227 LYS A N 1
ATOM 1749 C CA . LYS A 1 227 ? 29.948 8.648 -36.325 1.00 61.59 227 LYS A CA 1
ATOM 1750 C C . LYS A 1 227 ? 28.538 9.102 -36.727 1.00 61.59 227 LYS A C 1
ATOM 1752 O O . LYS A 1 227 ? 28.387 10.146 -37.363 1.00 61.59 227 LYS A O 1
ATOM 1757 N N . LYS A 1 228 ? 27.494 8.328 -36.420 1.00 57.66 228 LYS A N 1
ATOM 1758 C CA . LYS A 1 228 ? 26.114 8.746 -36.710 1.00 57.66 228 LYS A CA 1
ATOM 1759 C C . LYS A 1 228 ? 25.664 9.783 -35.682 1.00 57.66 228 LYS A C 1
ATOM 1761 O O . LYS A 1 228 ? 25.254 9.453 -34.576 1.00 57.66 228 LYS A O 1
ATOM 1766 N N . GLY A 1 229 ? 25.747 11.059 -36.061 1.00 57.81 229 GLY A N 1
ATOM 1767 C CA . GLY A 1 229 ? 25.287 12.189 -35.243 1.00 57.81 229 GLY A CA 1
ATOM 1768 C C . GLY A 1 229 ? 23.812 12.103 -34.827 1.00 57.81 229 GLY A C 1
ATOM 1769 O O . GLY A 1 229 ? 23.437 12.681 -33.810 1.00 57.81 229 GLY A O 1
ATOM 1770 N N . ASP A 1 230 ? 23.001 11.332 -35.556 1.00 60.91 230 ASP A N 1
ATOM 1771 C CA . ASP A 1 230 ? 21.594 11.082 -35.232 1.00 60.91 230 ASP A CA 1
ATOM 1772 C C . ASP A 1 230 ? 21.417 10.252 -33.952 1.00 60.91 230 ASP A C 1
ATOM 1774 O O . ASP A 1 230 ? 20.507 10.532 -33.171 1.00 60.91 230 ASP A O 1
ATOM 1778 N N . ASP A 1 231 ? 22.319 9.306 -33.675 1.00 60.44 231 ASP A N 1
ATOM 1779 C CA . ASP A 1 231 ? 22.233 8.435 -32.496 1.00 60.44 231 ASP A CA 1
ATOM 1780 C C . ASP A 1 231 ? 22.669 9.180 -31.223 1.00 60.44 231 ASP A C 1
ATOM 1782 O O . ASP A 1 231 ? 22.066 9.027 -30.157 1.00 60.44 231 ASP A O 1
ATOM 1786 N N . LEU A 1 232 ? 23.649 10.084 -31.343 1.00 59.19 232 LEU A N 1
ATOM 1787 C CA . LEU A 1 232 ? 24.028 11.016 -30.276 1.00 59.19 232 LEU A CA 1
ATOM 1788 C C . LEU A 1 232 ? 22.889 12.006 -29.982 1.00 59.19 232 LEU A C 1
ATOM 1790 O O . LEU A 1 232 ? 22.568 12.266 -28.823 1.00 59.19 232 LEU A O 1
ATOM 1794 N N . LEU A 1 233 ? 22.237 12.531 -31.023 1.00 61.28 233 LEU A N 1
ATOM 1795 C CA . LEU A 1 233 ? 21.097 13.436 -30.886 1.00 61.28 233 LEU A CA 1
ATOM 1796 C C . LEU A 1 233 ? 19.876 12.731 -30.275 1.00 61.28 233 LEU A C 1
ATOM 1798 O O . LEU A 1 233 ? 19.178 13.329 -29.455 1.00 61.28 233 LEU A O 1
ATOM 1802 N N . ALA A 1 234 ? 19.624 11.470 -30.635 1.00 59.88 234 ALA A N 1
ATOM 1803 C CA . ALA A 1 234 ? 18.591 10.641 -30.020 1.00 59.88 234 ALA A CA 1
ATOM 1804 C C . ALA A 1 234 ? 18.890 10.381 -28.533 1.00 59.88 234 ALA A C 1
ATOM 1806 O O . ALA A 1 234 ? 18.003 10.561 -27.699 1.00 59.88 234 ALA A O 1
ATOM 1807 N N . SER A 1 235 ? 20.145 10.074 -28.195 1.00 58.19 235 SER A N 1
ATOM 1808 C CA . SER A 1 235 ? 20.607 9.843 -26.818 1.00 58.19 235 SER A CA 1
ATOM 1809 C C . SER A 1 235 ? 20.480 11.095 -25.940 1.00 58.19 235 SER A C 1
ATO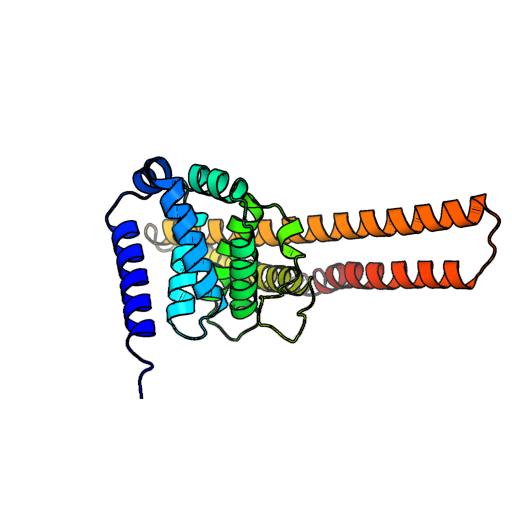M 1811 O O . SER A 1 235 ? 19.917 11.046 -24.848 1.00 58.19 235 SER A O 1
ATOM 1813 N N . VAL A 1 236 ? 20.909 12.258 -26.444 1.00 60.34 236 VAL A N 1
ATOM 1814 C CA . VAL A 1 236 ? 20.763 13.552 -25.751 1.00 60.34 236 VAL A CA 1
ATOM 1815 C C . VAL A 1 236 ? 19.287 13.935 -25.585 1.00 60.34 236 VAL A C 1
ATOM 1817 O O . VAL A 1 236 ? 18.897 14.454 -24.539 1.00 60.34 236 VAL A O 1
ATOM 1820 N N . ARG A 1 237 ? 18.435 13.654 -26.582 1.00 63.44 237 ARG A N 1
ATOM 1821 C CA . ARG A 1 237 ? 16.981 13.876 -26.482 1.00 63.44 237 ARG A CA 1
ATOM 1822 C C . ARG A 1 237 ? 16.319 12.956 -25.457 1.00 63.44 237 ARG A C 1
ATOM 1824 O O . ARG A 1 237 ? 15.392 13.405 -24.784 1.00 63.44 237 ARG A O 1
ATOM 1831 N N . LEU A 1 238 ? 16.776 11.709 -25.337 1.00 58.56 238 LEU A N 1
ATOM 1832 C CA . LEU A 1 238 ? 16.285 10.759 -24.341 1.00 58.56 238 LEU A CA 1
ATOM 1833 C C . LEU A 1 238 ? 16.643 11.239 -22.928 1.00 58.56 238 LEU A C 1
ATOM 1835 O O . LEU A 1 238 ? 15.738 11.480 -22.133 1.00 58.56 238 LEU A O 1
ATOM 1839 N N . ILE A 1 239 ? 17.926 11.523 -22.667 1.00 62.28 239 ILE A N 1
ATOM 1840 C CA . ILE A 1 239 ? 18.394 12.078 -21.383 1.00 62.28 239 ILE A CA 1
ATOM 1841 C C . ILE A 1 239 ? 17.645 13.378 -21.044 1.00 62.28 239 ILE A C 1
ATOM 1843 O O . ILE A 1 239 ? 17.206 13.566 -19.911 1.00 62.28 239 ILE A O 1
ATOM 1847 N N . GLY A 1 240 ? 17.428 14.260 -22.026 1.00 58.97 240 GLY A N 1
ATOM 1848 C CA . GLY A 1 240 ? 16.683 15.507 -21.840 1.00 58.97 240 GLY A CA 1
ATOM 1849 C C . GLY A 1 240 ? 15.221 15.314 -21.414 1.00 58.97 240 GLY A C 1
ATOM 1850 O O . GLY A 1 240 ? 14.727 16.088 -20.593 1.00 58.97 240 GLY A O 1
ATOM 1851 N N . ARG A 1 241 ? 14.524 14.278 -21.911 1.00 54.75 241 ARG A N 1
ATOM 1852 C CA . ARG 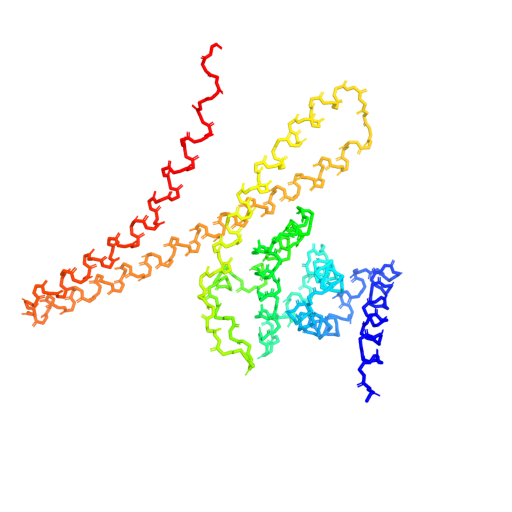A 1 241 ? 13.143 13.962 -21.490 1.00 54.75 241 ARG A CA 1
ATOM 1853 C C . ARG A 1 241 ? 13.080 13.502 -20.035 1.00 54.75 241 ARG A C 1
ATOM 1855 O O . ARG A 1 241 ? 12.197 13.949 -19.303 1.00 54.75 241 ARG A O 1
ATOM 1862 N N . TYR A 1 242 ? 14.032 12.679 -19.605 1.00 52.97 242 TYR A N 1
ATOM 1863 C CA . TYR A 1 242 ? 14.095 12.195 -18.226 1.00 52.97 242 TYR A CA 1
ATOM 1864 C C . TYR A 1 242 ? 14.566 13.272 -17.249 1.00 52.97 242 TYR A C 1
ATOM 1866 O O . TYR A 1 242 ? 13.941 13.467 -16.210 1.00 52.97 242 TYR A O 1
ATOM 1874 N N . ALA A 1 243 ? 15.579 14.064 -17.613 1.00 53.72 243 ALA A N 1
ATOM 1875 C CA . ALA A 1 243 ? 16.001 15.220 -16.825 1.00 53.72 243 ALA A CA 1
ATOM 1876 C C . ALA A 1 243 ? 14.854 16.226 -16.634 1.00 53.72 243 ALA A C 1
ATOM 1878 O O . ALA A 1 243 ? 14.699 16.780 -15.551 1.00 53.72 243 ALA A O 1
ATOM 1879 N N . PHE A 1 244 ? 13.998 16.424 -17.643 1.00 50.53 244 PHE A N 1
ATOM 1880 C CA . PHE A 1 244 ? 12.793 17.246 -17.516 1.00 50.53 244 PHE A CA 1
ATOM 1881 C C . PHE A 1 244 ? 11.758 16.632 -16.555 1.00 50.53 244 PHE A C 1
ATOM 1883 O O . PHE A 1 244 ? 11.242 17.341 -15.690 1.00 50.53 244 PHE A O 1
ATOM 1890 N N . MET A 1 245 ? 11.515 15.317 -16.629 1.00 44.97 245 MET A N 1
ATOM 1891 C CA . MET A 1 245 ? 10.653 14.591 -15.680 1.00 44.97 245 MET A CA 1
ATOM 1892 C C . MET A 1 245 ? 11.171 14.626 -14.233 1.00 44.97 245 MET A C 1
ATOM 1894 O O . MET A 1 245 ? 10.365 14.694 -13.313 1.00 44.97 245 MET A O 1
ATOM 1898 N N . VAL A 1 246 ? 12.491 14.630 -14.021 1.00 46.75 246 VAL A N 1
ATOM 1899 C CA . VAL A 1 246 ? 13.139 14.700 -12.693 1.00 46.75 246 VAL A CA 1
ATOM 1900 C C . VAL A 1 246 ? 13.291 16.140 -12.182 1.00 46.75 246 VAL A C 1
ATOM 1902 O O . VAL A 1 246 ? 13.367 16.369 -10.973 1.00 46.75 246 VAL A O 1
ATOM 1905 N N . SER A 1 247 ? 13.308 17.135 -13.074 1.00 47.75 247 SER A N 1
ATOM 1906 C CA . SER A 1 247 ? 13.429 18.555 -12.712 1.00 47.75 247 SER A CA 1
ATOM 1907 C C . SER A 1 247 ? 12.072 19.205 -12.386 1.00 47.75 247 SER A C 1
ATOM 1909 O O . SER A 1 247 ? 12.006 20.095 -11.539 1.00 47.75 247 SER A O 1
ATOM 1911 N N . LEU A 1 248 ? 10.964 18.707 -12.953 1.00 44.56 248 LEU A N 1
ATOM 1912 C CA . LEU A 1 248 ? 9.590 19.145 -12.639 1.00 44.56 248 LEU A CA 1
ATOM 1913 C C . LEU A 1 248 ? 9.154 18.969 -11.160 1.00 44.56 248 LEU A C 1
ATOM 1915 O O . LEU A 1 248 ? 8.468 19.856 -10.642 1.00 44.56 248 LEU A O 1
ATOM 1919 N N . PRO A 1 249 ? 9.558 17.907 -10.433 1.00 45.81 249 PRO A N 1
ATOM 1920 C CA . PRO A 1 249 ? 9.285 17.764 -9.003 1.00 45.81 249 PRO A CA 1
ATOM 1921 C C . PRO A 1 249 ? 10.104 18.720 -8.127 1.00 45.81 249 PRO A C 1
ATOM 1923 O O . PRO A 1 249 ? 9.651 19.099 -7.050 1.00 45.81 249 PRO A O 1
ATOM 1926 N N . ARG A 1 250 ? 11.307 19.136 -8.554 1.00 41.91 250 ARG A N 1
ATOM 1927 C CA . ARG A 1 250 ? 12.186 19.968 -7.709 1.00 41.91 250 ARG A CA 1
ATOM 1928 C C . ARG A 1 250 ? 11.808 21.447 -7.710 1.00 41.91 250 ARG A C 1
ATOM 1930 O O . ARG A 1 250 ? 11.929 22.088 -6.671 1.00 41.91 250 ARG A O 1
ATOM 1937 N N . THR A 1 251 ? 11.312 21.998 -8.815 1.00 37.44 251 THR A N 1
ATOM 1938 C CA . THR A 1 251 ? 10.895 23.414 -8.867 1.00 37.44 251 THR A CA 1
ATOM 1939 C C . THR A 1 251 ? 9.464 23.650 -8.389 1.00 37.44 251 THR A C 1
ATOM 1941 O O . THR A 1 251 ? 9.167 24.740 -7.907 1.00 37.44 251 THR A O 1
ATOM 1944 N N . SER A 1 252 ? 8.586 22.644 -8.432 1.00 37.62 252 SER A N 1
ATOM 1945 C CA . SER A 1 252 ? 7.208 22.779 -7.932 1.00 37.62 252 SER A CA 1
ATOM 1946 C C . SER A 1 252 ? 7.071 22.546 -6.420 1.00 37.62 252 SER A C 1
ATOM 1948 O O . SER A 1 252 ? 6.143 23.074 -5.810 1.00 37.62 252 SER A O 1
ATOM 1950 N N . MET A 1 253 ? 8.009 21.829 -5.786 1.00 41.41 253 MET A N 1
ATOM 1951 C CA . MET A 1 253 ? 7.948 21.523 -4.349 1.00 41.41 253 MET A CA 1
ATOM 1952 C C . MET A 1 253 ? 8.552 22.618 -3.451 1.00 41.41 253 MET A C 1
ATOM 1954 O O . MET A 1 253 ? 8.175 22.721 -2.288 1.00 41.41 253 MET A O 1
ATOM 1958 N N . PHE A 1 254 ? 9.424 23.485 -3.984 1.00 38.94 254 PHE A N 1
ATOM 1959 C CA . PHE A 1 254 ? 10.043 24.575 -3.212 1.00 38.94 254 PHE A CA 1
ATOM 1960 C C . PHE A 1 254 ? 9.345 25.938 -3.340 1.00 38.94 254 PHE A C 1
ATOM 1962 O O . PHE A 1 254 ? 9.526 26.783 -2.468 1.00 38.94 254 PHE A O 1
ATOM 1969 N N . LEU A 1 255 ? 8.515 26.165 -4.365 1.00 36.41 255 LEU A N 1
ATOM 1970 C CA . LEU A 1 255 ? 7.893 27.481 -4.589 1.00 36.41 255 LEU A CA 1
ATOM 1971 C C . LEU A 1 255 ? 6.485 27.650 -3.993 1.00 36.41 255 LEU A C 1
ATOM 1973 O O . LEU A 1 255 ? 6.016 28.779 -3.904 1.00 36.41 255 LEU A O 1
ATOM 1977 N N . TYR A 1 256 ? 5.836 26.580 -3.520 1.00 35.94 256 TYR A N 1
ATOM 1978 C CA . TYR A 1 256 ? 4.517 26.674 -2.866 1.00 35.94 256 TYR A CA 1
ATOM 1979 C C . TYR A 1 256 ? 4.544 26.552 -1.332 1.00 35.94 256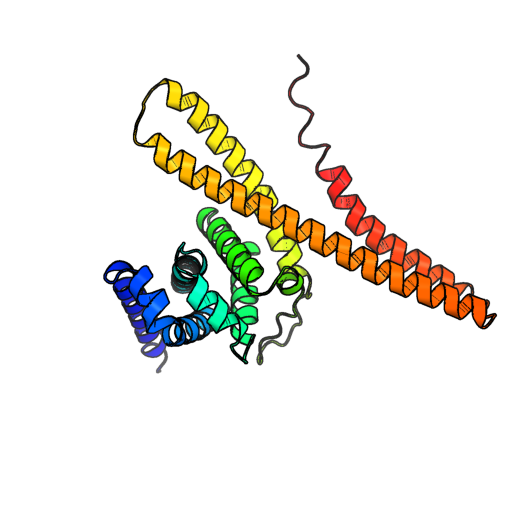 TYR A C 1
ATOM 1981 O O . TYR A 1 256 ? 3.503 26.695 -0.698 1.00 35.94 256 TYR A O 1
ATOM 1989 N N . GLY A 1 257 ? 5.715 26.317 -0.726 1.00 35.94 257 GLY A N 1
ATOM 1990 C CA . GLY A 1 257 ? 5.871 26.148 0.727 1.00 35.94 257 GLY A CA 1
ATOM 1991 C C . GLY A 1 257 ? 6.612 27.272 1.462 1.00 35.94 257 GLY A C 1
ATOM 1992 O O . GLY A 1 257 ? 6.770 27.172 2.672 1.00 35.94 257 GLY A O 1
ATOM 1993 N N . PHE A 1 258 ? 7.084 28.319 0.771 1.00 33.44 258 PHE A N 1
ATOM 1994 C CA . PHE A 1 258 ? 7.966 29.346 1.361 1.00 33.44 258 PHE A CA 1
ATOM 1995 C C . PHE A 1 258 ? 7.602 30.798 0.999 1.00 33.44 258 PHE A C 1
ATOM 1997 O O . PHE A 1 258 ? 8.466 31.665 0.907 1.00 33.44 258 PHE A O 1
ATOM 2004 N N . THR A 1 259 ? 6.313 31.093 0.827 1.00 35.75 259 THR A N 1
ATOM 2005 C CA . THR A 1 259 ? 5.804 32.474 0.696 1.00 35.75 259 THR A CA 1
ATOM 2006 C C . THR A 1 259 ? 4.610 32.741 1.610 1.00 35.75 259 THR A C 1
ATOM 2008 O O . THR A 1 259 ? 3.637 33.358 1.204 1.00 35.75 259 THR A O 1
ATOM 2011 N N . LEU A 1 260 ? 4.682 32.307 2.869 1.00 39.31 260 LEU A N 1
ATOM 2012 C CA . LEU A 1 260 ? 3.885 32.882 3.956 1.00 39.31 260 LEU A CA 1
ATOM 2013 C C . LEU A 1 260 ? 4.759 32.927 5.216 1.00 39.31 260 LEU A C 1
ATOM 2015 O O . LEU A 1 260 ? 4.999 31.891 5.831 1.00 39.31 260 LEU A O 1
ATOM 2019 N N . ASN A 1 261 ? 5.237 34.139 5.521 1.00 33.75 261 ASN A N 1
ATOM 2020 C CA . ASN A 1 261 ? 5.948 34.628 6.716 1.00 33.75 261 ASN A CA 1
ATOM 2021 C C . ASN A 1 261 ? 7.316 35.250 6.398 1.00 33.75 261 ASN A C 1
ATOM 2023 O O . ASN A 1 261 ? 8.371 34.748 6.780 1.00 33.75 261 ASN A O 1
ATOM 2027 N N . GLN A 1 262 ? 7.268 36.394 5.719 1.00 37.09 262 GLN A N 1
ATOM 2028 C CA . GLN A 1 262 ? 8.087 37.537 6.106 1.00 37.09 262 GLN A CA 1
ATOM 2029 C C . GLN A 1 262 ? 7.119 38.673 6.420 1.00 37.09 262 GLN A C 1
ATOM 2031 O O . GLN A 1 262 ? 6.642 39.328 5.502 1.00 37.09 262 GLN A O 1
ATOM 2036 N N . ASP A 1 263 ? 6.791 38.794 7.702 1.00 36.28 263 ASP A N 1
ATOM 2037 C CA . ASP A 1 263 ? 6.525 40.037 8.429 1.00 36.28 263 ASP A CA 1
ATOM 2038 C C . ASP A 1 263 ? 6.953 39.795 9.885 1.00 36.28 263 ASP A C 1
ATOM 2040 O O . ASP A 1 263 ? 6.589 38.726 10.436 1.00 36.28 263 ASP A O 1
#

Secondary structure (DSSP, 8-state):
---SHHHHHHHHHHHHHHHHHHHS-HHHHHHHSHHHHHHHHHHHHHHHHH--SHHHHHHHHHHHHHHTSTT-HHHHHHHHH-S-THHHHHHHHHHHHHHHS---HHHHHHHHHHHHHHHHHH-GGGGG-----TT-SS---TTHHHHHHHHHHHHHHHHHHHHHHHHHHHTTS--SHHHHHHHHHHHHHHHHHHHHHHHHHHHHHHHHHHHHHHHHHHHHHHHTT---HHHHHHHHHHHHHHHHHHHHHHHHHHSSSSSS---

pLDDT: mean 79.02, std 17.5, range [33.28, 98.25]

Organism: Vitis vinifera (NCBI:txid29760)

Foldseek 3Di:
DDDDPVVVVVVVVLVVLVVCPVPDPLLCCCPVVLLVVLVVLLVLLQCLLPDDDPVVLSSLVSLLCQQLDPNNVSNLVNNLPPPDVVSLLSLLNNLLVQLVDPDDLVSVLSSLSSVLSSCVSVNLCSCQAWSDDVPDPDTDHSNSSLVSLQVSLVVLLVVLVVVLVVLVVCCVPPPDPSVVVNVVSVVSNVSSVVSNVSSLVVLVVVLVVLVVVLVVVVVVCVVVVPPPVVSVVVSVVVNVVSVVVVVVVVVVVPPPPPPDDDD